Protein AF-A0A367M6I9-F1 (afdb_monomer)

Nearest PDB structures (foldseek):
  6cyf-assembly2_B  TM=9.965E-01  e=4.537E-17  Pseudomonas aeruginosa
  9jbq-assembly1_C  TM=9.984E-01  e=5.595E-17  Pseudomonas aeruginosa
  8cr9-assembly1_C  TM=9.777E-01  e=3.717E-14  Pseudomonas aeruginosa
  8crb-assembly1_C  TM=9.445E-01  e=1.785E-14  Pseudomonas aeruginosa
  5xnb-assembly3_H  TM=5.867E-01  e=1.109E+00  Legionella pneumophila

pLDDT: mean 78.94, std 16.2, range [28.33, 97.81]

Structure (mmCIF, N/CA/C/O backbone):
data_AF-A0A367M6I9-F1
#
_entry.id   AF-A0A367M6I9-F1
#
loop_
_atom_site.group_PDB
_atom_site.id
_atom_site.type_symbol
_atom_site.label_atom_id
_atom_site.label_alt_id
_atom_site.label_comp_id
_atom_site.label_asym_id
_atom_site.label_entity_id
_atom_site.label_seq_id
_atom_site.pdbx_PDB_ins_code
_atom_site.Cartn_x
_atom_site.Cartn_y
_atom_site.Cartn_z
_atom_site.occupancy
_atom_site.B_iso_or_equiv
_atom_site.auth_seq_id
_atom_site.auth_comp_id
_atom_site.auth_asym_id
_atom_site.auth_atom_id
_atom_site.pdbx_PDB_model_num
ATOM 1 N N . MET A 1 1 ? 13.595 19.953 19.102 1.00 30.88 1 MET A N 1
ATOM 2 C CA . MET A 1 1 ? 12.294 20.020 19.795 1.00 30.88 1 MET A CA 1
ATOM 3 C C . MET A 1 1 ? 11.527 18.783 19.364 1.00 30.88 1 MET A C 1
ATOM 5 O O . MET A 1 1 ? 11.006 18.755 18.259 1.00 30.88 1 MET A O 1
ATOM 9 N N . GLU A 1 2 ? 11.624 17.701 20.139 1.00 28.33 2 GLU A N 1
ATOM 10 C CA . GLU A 1 2 ? 10.973 16.432 19.801 1.00 28.33 2 GLU A CA 1
ATOM 11 C C . GLU A 1 2 ? 9.460 16.609 19.895 1.00 28.33 2 GLU A C 1
ATOM 13 O O . GLU A 1 2 ? 8.904 16.767 20.983 1.00 28.33 2 GLU A O 1
ATOM 18 N N . VAL A 1 3 ? 8.785 16.572 18.749 1.00 30.67 3 VAL A N 1
ATOM 19 C CA . VAL A 1 3 ? 7.347 16.323 18.709 1.00 30.67 3 VAL A CA 1
ATOM 20 C C . VAL A 1 3 ? 7.177 14.860 19.101 1.00 30.67 3 VAL A C 1
ATOM 22 O O . VAL A 1 3 ? 7.178 13.972 18.252 1.00 30.67 3 VAL A O 1
ATOM 25 N N . ARG A 1 4 ? 7.118 14.585 20.411 1.00 32.00 4 ARG A N 1
ATOM 26 C CA . ARG A 1 4 ? 6.723 13.268 20.917 1.00 32.00 4 ARG A CA 1
ATOM 27 C C . ARG A 1 4 ? 5.387 12.940 20.271 1.00 32.00 4 ARG A C 1
ATOM 29 O O . ARG A 1 4 ? 4.403 13.645 20.486 1.00 32.00 4 ARG A O 1
ATOM 36 N N . ASN A 1 5 ? 5.384 11.914 19.428 1.00 41.00 5 ASN A N 1
ATOM 37 C CA . ASN A 1 5 ? 4.188 11.446 18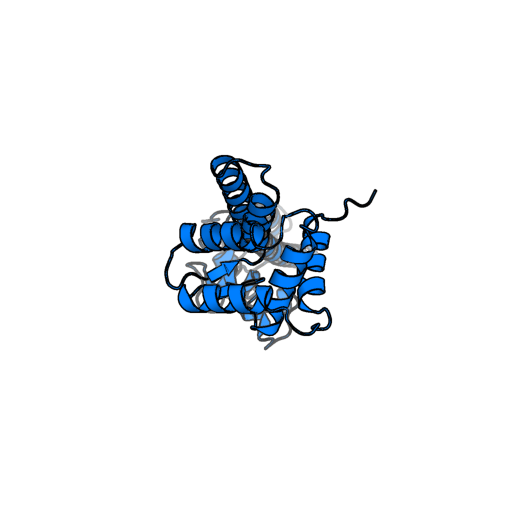.755 1.00 41.00 5 ASN A CA 1
ATOM 38 C C . ASN A 1 5 ? 3.178 11.054 19.840 1.00 41.00 5 ASN A C 1
ATOM 40 O O . ASN A 1 5 ? 3.334 10.030 20.503 1.00 41.00 5 ASN A O 1
ATOM 44 N N . LEU A 1 6 ? 2.173 11.907 20.050 1.00 38.44 6 LEU A N 1
ATOM 45 C CA . LEU A 1 6 ? 1.133 11.714 21.058 1.00 38.44 6 LEU A CA 1
ATOM 46 C C . LEU A 1 6 ? 0.446 10.354 20.886 1.00 38.44 6 LEU A C 1
ATOM 48 O O . LEU A 1 6 ? 0.024 9.781 21.879 1.00 38.44 6 LEU A O 1
ATOM 52 N N . ASN A 1 7 ? 0.400 9.798 19.668 1.00 44.25 7 ASN A N 1
ATOM 53 C CA . ASN A 1 7 ? -0.131 8.456 19.431 1.00 44.25 7 ASN A CA 1
ATOM 54 C C . ASN A 1 7 ? 0.843 7.356 19.849 1.00 44.25 7 ASN A C 1
ATOM 56 O O . ASN A 1 7 ? 0.396 6.395 20.451 1.00 44.25 7 ASN A O 1
ATOM 60 N N . ALA A 1 8 ? 2.152 7.506 19.625 1.00 46.62 8 ALA A N 1
ATOM 61 C CA . ALA A 1 8 ? 3.123 6.530 20.125 1.00 46.62 8 ALA A CA 1
ATOM 62 C C . ALA A 1 8 ? 3.062 6.445 21.656 1.00 46.62 8 ALA A C 1
ATOM 64 O O . ALA A 1 8 ? 2.985 5.356 22.204 1.00 46.62 8 ALA A O 1
ATOM 65 N N . ALA A 1 9 ? 2.983 7.594 22.335 1.00 44.09 9 ALA A N 1
ATOM 66 C CA . ALA A 1 9 ? 2.806 7.648 23.785 1.00 44.09 9 ALA A CA 1
ATOM 67 C C . ALA A 1 9 ? 1.459 7.059 24.262 1.00 44.09 9 ALA A C 1
ATOM 69 O O . ALA A 1 9 ? 1.379 6.543 25.372 1.00 44.09 9 ALA A O 1
ATOM 70 N N . ARG A 1 10 ? 0.401 7.124 23.440 1.00 53.75 10 ARG A N 1
ATOM 71 C CA . ARG A 1 10 ? -0.933 6.577 23.754 1.00 53.75 10 ARG A CA 1
ATOM 72 C C . ARG A 1 10 ? -1.055 5.076 23.488 1.00 53.75 10 ARG A C 1
ATOM 74 O O . ARG A 1 10 ? -1.704 4.398 24.274 1.00 53.75 10 ARG A O 1
ATOM 81 N N . GLU A 1 11 ? -0.452 4.565 22.415 1.00 59.22 11 GLU A N 1
ATOM 82 C CA . GLU A 1 11 ? -0.344 3.117 22.180 1.00 59.22 11 GLU A CA 1
ATOM 83 C C . GLU A 1 11 ? 0.517 2.473 23.265 1.00 59.22 11 GLU A C 1
ATOM 85 O O . GLU A 1 11 ? 0.089 1.501 23.875 1.00 59.22 11 GLU A O 1
ATOM 90 N N . LEU A 1 12 ? 1.651 3.104 23.605 1.00 61.84 12 LEU A N 1
ATOM 91 C CA . LEU A 1 12 ? 2.491 2.701 24.736 1.00 61.84 12 LEU A CA 1
ATOM 92 C C . LEU A 1 12 ? 1.685 2.618 26.036 1.00 61.84 12 LEU A C 1
ATOM 94 O O . LEU A 1 12 ? 1.819 1.645 26.764 1.00 61.84 12 LEU A O 1
ATOM 98 N N . PHE A 1 13 ? 0.800 3.583 26.305 1.00 70.12 13 PHE A N 1
ATOM 99 C CA . PHE A 1 13 ? -0.061 3.541 27.488 1.00 70.12 13 PHE A CA 1
ATOM 100 C C . PHE A 1 13 ? -1.019 2.337 27.497 1.00 70.12 13 PHE A C 1
ATOM 102 O O . PHE A 1 13 ? -1.163 1.688 28.532 1.00 70.12 13 PHE A O 1
ATOM 109 N N . LEU A 1 14 ? -1.686 2.030 26.377 1.00 73.62 14 LEU A N 1
ATOM 110 C CA . LEU A 1 14 ? -2.591 0.875 26.308 1.00 73.62 14 LEU A CA 1
ATOM 111 C C . LEU A 1 14 ? -1.813 -0.439 26.426 1.00 73.62 14 LEU A C 1
ATOM 113 O O . LEU A 1 14 ? -2.230 -1.328 27.165 1.00 73.62 14 LEU A O 1
ATOM 117 N N . ASP A 1 15 ? -0.656 -0.540 25.777 1.00 76.69 15 ASP A N 1
ATOM 118 C CA . ASP A 1 15 ? 0.215 -1.710 25.871 1.00 76.69 15 ASP A CA 1
ATOM 119 C C . ASP A 1 15 ? 0.735 -1.909 27.308 1.00 76.69 15 ASP A C 1
ATOM 121 O O . ASP A 1 15 ? 0.679 -3.019 27.842 1.00 76.69 15 ASP A O 1
ATOM 125 N N . GLU A 1 16 ? 1.155 -0.833 27.983 1.00 74.75 16 GLU A N 1
ATOM 126 C CA . GLU A 1 16 ? 1.570 -0.839 29.392 1.00 74.75 16 GLU A CA 1
ATOM 127 C C . GLU A 1 16 ? 0.419 -1.226 30.331 1.00 74.75 16 GLU A C 1
ATOM 129 O O . GLU A 1 16 ? 0.599 -2.060 31.224 1.00 74.75 16 GLU A O 1
ATOM 134 N N . LEU A 1 17 ? -0.782 -0.681 30.109 1.00 76.31 17 LEU A N 1
ATOM 135 C CA . LEU A 1 17 ? -1.984 -1.007 30.879 1.00 76.31 17 LEU A CA 1
ATOM 136 C C . LEU A 1 17 ? -2.321 -2.501 30.782 1.00 76.31 17 LEU A C 1
ATOM 138 O O . LEU A 1 17 ? -2.636 -3.147 31.785 1.00 76.31 17 LEU A O 1
ATOM 142 N N . LEU A 1 18 ? -2.237 -3.068 29.578 1.00 80.69 18 LEU A N 1
ATOM 143 C CA . LEU A 1 18 ? -2.520 -4.480 29.337 1.00 80.69 18 LEU A CA 1
ATOM 144 C C . LEU A 1 18 ? -1.405 -5.399 29.868 1.00 80.69 18 LEU A C 1
ATOM 146 O O . LEU A 1 18 ? -1.701 -6.528 30.284 1.00 80.69 18 LEU A O 1
ATOM 150 N N . ALA A 1 19 ? -0.156 -4.926 29.906 1.00 79.50 19 ALA A N 1
ATOM 151 C CA . ALA A 1 19 ? 1.010 -5.654 30.411 1.00 79.50 19 ALA A CA 1
ATOM 152 C C . ALA A 1 19 ? 1.171 -5.612 31.944 1.00 79.50 19 ALA A C 1
ATOM 154 O O . ALA A 1 19 ? 1.831 -6.489 32.504 1.00 79.50 19 ALA A O 1
ATOM 155 N N . ALA A 1 20 ? 0.549 -4.651 32.637 1.00 74.50 20 ALA A N 1
ATOM 156 C CA . ALA A 1 20 ? 0.643 -4.490 34.092 1.00 74.50 20 ALA A CA 1
ATOM 157 C C . ALA A 1 20 ? 0.243 -5.759 34.872 1.00 74.50 20 ALA A C 1
ATOM 159 O O . ALA A 1 20 ? -0.580 -6.552 34.412 1.00 74.50 20 ALA A O 1
ATOM 160 N N . SER A 1 21 ? 0.797 -5.979 36.068 1.00 69.88 21 SER A N 1
ATOM 161 C CA . SER A 1 21 ? 0.418 -7.131 36.897 1.00 69.88 21 SER A CA 1
ATOM 162 C C . SER A 1 21 ? -1.063 -7.066 37.292 1.00 69.88 21 SER A C 1
ATOM 164 O O . SER A 1 21 ? -1.592 -6.009 37.630 1.00 69.88 21 SER A O 1
ATOM 166 N N . ALA A 1 22 ? -1.757 -8.205 37.221 1.00 62.38 22 ALA A N 1
ATOM 167 C CA . ALA A 1 22 ? -3.168 -8.269 37.582 1.00 62.38 22 ALA A CA 1
ATOM 168 C C . ALA A 1 22 ? -3.321 -8.228 39.110 1.00 62.38 22 ALA A C 1
ATOM 170 O O . ALA A 1 22 ? -2.869 -9.136 39.808 1.00 62.38 22 ALA A O 1
ATOM 171 N N . ALA A 1 23 ? -3.964 -7.180 39.622 1.00 72.00 23 ALA A N 1
ATOM 172 C CA . ALA A 1 23 ? -4.521 -7.184 40.970 1.00 72.00 23 ALA A CA 1
ATOM 173 C C . ALA A 1 23 ? -5.746 -8.123 41.025 1.00 72.00 23 ALA A C 1
ATOM 175 O O . ALA A 1 23 ? -6.363 -8.367 39.981 1.00 72.00 23 ALA A O 1
ATOM 176 N N . PRO A 1 24 ? -6.117 -8.659 42.204 1.00 77.38 24 PRO A N 1
ATOM 177 C CA . PRO A 1 24 ? -7.387 -9.365 42.354 1.00 77.38 24 PRO A CA 1
ATOM 178 C C . PRO A 1 24 ? -8.545 -8.457 41.923 1.00 77.38 24 PRO A C 1
ATOM 180 O O . PRO A 1 24 ? -8.576 -7.280 42.284 1.00 77.38 24 PRO A O 1
ATOM 183 N N . ALA A 1 25 ? -9.465 -9.005 41.127 1.00 78.12 25 ALA A N 1
ATOM 184 C CA . ALA A 1 25 ? -10.602 -8.257 40.611 1.00 78.12 25 ALA A CA 1
ATOM 185 C C . ALA A 1 25 ? -11.543 -7.843 41.751 1.00 78.12 25 ALA A C 1
ATOM 187 O O . ALA A 1 25 ? -11.833 -8.627 42.656 1.00 78.12 25 ALA A O 1
ATOM 188 N N . SER A 1 26 ? -12.018 -6.602 41.709 1.00 81.25 26 SER A N 1
ATOM 189 C CA . SER A 1 26 ? -13.106 -6.131 42.555 1.00 81.25 26 SER A CA 1
ATOM 190 C C . SER A 1 26 ? -14.441 -6.699 42.068 1.00 81.25 26 SER A C 1
ATOM 192 O O . SER A 1 26 ? -14.603 -7.034 40.892 1.00 81.25 26 SER A O 1
ATOM 194 N N . ALA A 1 27 ? -15.430 -6.751 42.964 1.00 81.69 27 ALA A N 1
ATOM 195 C CA . ALA A 1 27 ? -16.786 -7.181 42.618 1.00 81.69 27 ALA A CA 1
ATOM 196 C C . ALA A 1 27 ? -17.391 -6.346 41.470 1.00 81.69 27 ALA A C 1
ATOM 198 O O . ALA A 1 27 ? -18.088 -6.881 40.613 1.00 81.69 27 ALA A O 1
ATOM 199 N N . GLU A 1 28 ? -17.065 -5.052 41.408 1.00 76.88 28 GLU A N 1
ATOM 200 C CA . GLU A 1 28 ? -17.522 -4.145 40.348 1.00 76.88 28 GLU A CA 1
ATOM 201 C C . GLU A 1 28 ? -16.920 -4.504 38.980 1.00 76.88 28 GLU A C 1
ATOM 203 O O . GLU A 1 28 ? -17.610 -4.468 37.960 1.00 76.88 28 GLU A O 1
ATOM 208 N N . GLN A 1 29 ? -15.641 -4.899 38.941 1.00 82.06 29 GLN A N 1
ATOM 209 C CA . GLN A 1 29 ? -14.996 -5.356 37.706 1.00 82.06 29 GLN A CA 1
ATOM 210 C C . GLN A 1 29 ? -15.605 -6.671 37.212 1.00 82.06 29 GLN A C 1
ATOM 212 O O . GLN A 1 29 ? -15.797 -6.843 36.007 1.00 82.06 29 GLN A O 1
ATOM 217 N N . GLU A 1 30 ? -15.919 -7.592 38.125 1.00 85.88 30 GLU A N 1
ATOM 218 C CA . GLU A 1 30 ? -16.565 -8.861 37.782 1.00 85.88 30 GLU A CA 1
ATOM 219 C C . GLU A 1 30 ? -17.995 -8.659 37.265 1.00 85.88 30 GLU A C 1
ATOM 221 O O . GLU A 1 30 ? -18.392 -9.313 36.298 1.00 85.88 30 GLU A O 1
ATOM 226 N N . GLU A 1 31 ? -18.748 -7.719 37.842 1.00 84.00 31 GLU A N 1
ATOM 227 C CA . GLU A 1 31 ? -20.093 -7.368 37.377 1.00 84.00 31 GLU A CA 1
ATOM 228 C C . GLU A 1 31 ? -20.070 -6.784 35.955 1.00 84.00 31 GLU A C 1
ATOM 230 O O . GLU A 1 31 ? -20.828 -7.221 35.085 1.00 84.00 31 GLU A O 1
ATOM 235 N N . LEU A 1 32 ? -19.156 -5.849 35.680 1.00 82.38 32 LEU A N 1
ATOM 236 C CA . LEU A 1 32 ? -18.989 -5.263 34.347 1.00 82.38 32 LEU A CA 1
ATOM 237 C C . LEU A 1 32 ? -18.499 -6.295 33.321 1.00 82.38 32 LEU A C 1
ATOM 239 O O . LEU A 1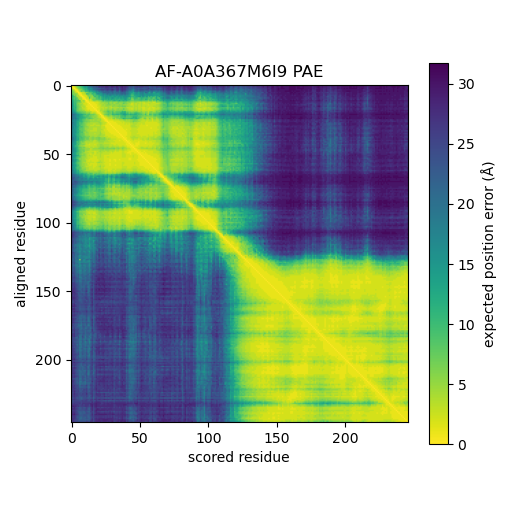 32 ? -18.970 -6.308 32.182 1.00 82.38 32 LEU A O 1
ATOM 243 N N . LEU A 1 33 ? -17.606 -7.207 33.718 1.00 87.38 33 LEU A N 1
ATOM 244 C CA . LEU A 1 33 ? -17.183 -8.320 32.868 1.00 87.38 33 LEU A CA 1
ATOM 245 C C . LEU A 1 33 ? -18.358 -9.259 32.546 1.00 87.38 33 LEU A C 1
ATOM 247 O O . LEU A 1 33 ? -18.512 -9.685 31.401 1.00 87.38 33 LEU A O 1
ATOM 251 N N . ALA A 1 34 ? -19.209 -9.571 33.526 1.00 87.00 34 ALA A N 1
ATOM 252 C CA . ALA A 1 34 ? -20.404 -10.382 33.308 1.00 87.00 34 ALA A CA 1
ATOM 253 C C . ALA A 1 34 ? -21.393 -9.705 32.344 1.00 87.00 34 ALA A C 1
ATOM 255 O O . ALA A 1 34 ? -21.991 -10.386 31.507 1.00 87.00 34 ALA A O 1
ATOM 256 N N . LEU A 1 35 ? -21.518 -8.378 32.408 1.00 82.62 35 LEU A N 1
ATOM 257 C CA . LEU A 1 35 ? -22.349 -7.597 31.493 1.00 82.62 35 LEU A CA 1
ATOM 258 C C . LEU A 1 35 ? -21.796 -7.586 30.057 1.00 82.62 35 LEU A C 1
ATOM 260 O O . LEU A 1 35 ? -22.548 -7.784 29.105 1.00 82.62 35 LEU A O 1
ATOM 264 N N . LEU A 1 36 ? -20.479 -7.437 29.884 1.00 84.50 36 LEU A N 1
ATOM 265 C CA . LEU A 1 36 ? -19.833 -7.578 28.572 1.00 84.50 36 LEU A CA 1
ATOM 266 C C . LEU A 1 36 ? -20.105 -8.961 27.958 1.00 84.50 36 LEU A C 1
ATOM 268 O O . LEU A 1 36 ? -20.407 -9.067 26.767 1.00 84.50 36 LEU A O 1
ATOM 272 N N . ARG A 1 37 ? -20.054 -10.020 28.779 1.00 84.75 37 ARG A N 1
ATOM 273 C CA . ARG A 1 37 ? -20.366 -11.392 28.351 1.00 84.75 37 ARG A CA 1
ATOM 274 C C . ARG A 1 37 ? -21.835 -11.553 27.953 1.00 84.75 37 ARG A C 1
ATOM 276 O O . ARG A 1 37 ? -22.107 -12.163 26.919 1.00 84.75 37 ARG A O 1
ATOM 283 N N . SER A 1 38 ? -22.776 -11.035 28.746 1.00 83.06 38 SER A N 1
ATOM 284 C CA . SER A 1 38 ? -24.212 -11.1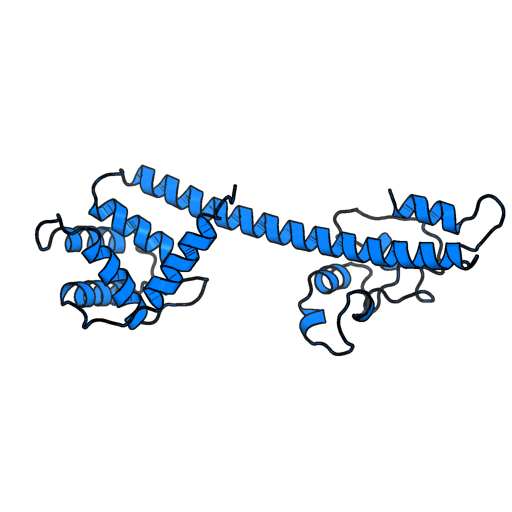86 28.466 1.00 83.06 38 SER A CA 1
ATOM 285 C C . SER A 1 38 ? -24.630 -10.466 27.182 1.00 83.06 38 SER A C 1
ATOM 287 O O . SER A 1 38 ? -25.418 -11.009 26.408 1.00 83.06 38 SER A O 1
ATOM 289 N N . GLU A 1 39 ? -24.034 -9.306 26.904 1.00 77.56 39 GLU A N 1
ATOM 290 C CA . GLU A 1 39 ? -24.272 -8.516 25.689 1.00 77.56 39 GLU A CA 1
ATOM 291 C C . GLU A 1 39 ? -23.384 -8.960 24.500 1.00 77.56 39 GLU A C 1
ATOM 293 O O . GLU A 1 39 ? -23.465 -8.392 23.411 1.00 77.56 39 GLU A O 1
ATOM 298 N N . ARG A 1 40 ? -22.563 -10.014 24.664 1.00 81.50 40 ARG A N 1
ATOM 299 C CA . ARG A 1 40 ? -21.650 -10.569 23.638 1.00 81.50 40 ARG A CA 1
ATOM 300 C C . ARG A 1 40 ? -20.685 -9.532 23.044 1.00 81.50 40 ARG A C 1
ATOM 302 O O . ARG A 1 40 ? -20.393 -9.566 21.846 1.00 81.50 40 ARG A O 1
ATOM 309 N N . ILE A 1 41 ? -20.192 -8.620 23.876 1.00 82.19 41 ILE A N 1
ATOM 310 C CA . ILE A 1 41 ? -19.229 -7.587 23.488 1.00 82.19 41 ILE A CA 1
ATOM 311 C C . ILE A 1 41 ? -17.813 -8.146 23.635 1.00 82.19 41 ILE A C 1
ATOM 313 O O . ILE A 1 41 ? -17.423 -8.604 24.708 1.00 82.19 41 ILE A O 1
ATOM 317 N N . VAL A 1 42 ? -17.024 -8.070 22.561 1.00 86.06 42 VAL A N 1
ATOM 318 C CA . VAL A 1 42 ? -15.609 -8.466 22.565 1.00 86.06 42 VAL A CA 1
ATOM 319 C C . VAL A 1 42 ? -14.749 -7.217 22.452 1.00 86.06 42 VAL A C 1
ATOM 321 O O . VAL A 1 42 ? -14.743 -6.568 21.407 1.00 86.06 42 VAL A O 1
ATOM 324 N N . LEU A 1 43 ? -14.016 -6.884 23.514 1.00 86.56 43 LEU A N 1
ATOM 325 C CA . LEU A 1 43 ? -13.030 -5.807 23.467 1.00 86.56 43 LEU A CA 1
ATOM 326 C C . LEU A 1 43 ? -11.784 -6.277 22.711 1.00 86.56 43 LEU A C 1
ATOM 328 O O . LEU A 1 43 ? -11.309 -7.393 22.926 1.00 86.56 43 LEU A O 1
ATOM 332 N N . ALA A 1 44 ? -11.255 -5.429 21.836 1.00 87.31 44 ALA A N 1
ATOM 333 C CA . ALA A 1 44 ? -10.071 -5.707 21.037 1.00 87.31 44 ALA A CA 1
ATOM 334 C C . ALA A 1 44 ? -9.080 -4.544 21.105 1.00 87.31 44 ALA A C 1
ATOM 336 O O . ALA A 1 44 ? -9.477 -3.392 21.221 1.00 87.31 44 ALA A O 1
ATOM 337 N N . HIS A 1 45 ? -7.790 -4.836 21.005 1.00 82.19 45 HIS A N 1
ATOM 338 C CA . HIS A 1 45 ? -6.729 -3.836 20.869 1.00 82.19 45 HIS A CA 1
ATOM 339 C C . HIS A 1 45 ? -5.821 -4.255 19.717 1.00 82.19 45 HIS A C 1
ATOM 341 O O . HIS A 1 45 ? -5.499 -5.437 19.590 1.00 82.19 45 HIS A O 1
ATOM 347 N N . ALA A 1 46 ? -5.471 -3.318 18.833 1.00 77.31 46 ALA A N 1
ATOM 348 C CA . ALA A 1 46 ? -4.704 -3.597 17.612 1.00 77.31 46 ALA A CA 1
ATOM 349 C C . ALA A 1 46 ? -5.281 -4.753 16.752 1.00 77.31 46 ALA A C 1
ATOM 351 O O . ALA A 1 46 ? -4.548 -5.530 16.140 1.00 77.31 46 ALA A O 1
ATOM 352 N N . GLY A 1 47 ? -6.614 -4.890 16.719 1.00 76.12 47 GLY A N 1
ATOM 353 C CA . GLY A 1 47 ? -7.316 -5.941 15.971 1.00 76.12 47 GLY A CA 1
ATOM 354 C C . GLY A 1 47 ? -7.289 -7.335 16.611 1.00 76.12 47 GLY A C 1
ATOM 355 O O . GLY A 1 47 ? -7.808 -8.278 16.018 1.00 76.12 47 GLY A O 1
ATOM 356 N N . GLN A 1 48 ? -6.717 -7.484 17.809 1.00 82.56 48 GLN A N 1
ATOM 357 C CA . GLN A 1 48 ? -6.694 -8.742 18.557 1.00 82.56 48 GLN A CA 1
ATOM 358 C C . GLN A 1 48 ? -7.688 -8.699 19.727 1.00 82.56 48 GLN A C 1
ATOM 360 O O . GLN A 1 48 ? -7.716 -7.704 20.455 1.00 82.56 48 GLN A O 1
ATOM 365 N N . PRO A 1 49 ? -8.501 -9.751 19.941 1.00 86.88 49 PRO A N 1
ATOM 366 C CA . PRO A 1 49 ? -9.409 -9.814 21.080 1.00 86.88 49 PRO A CA 1
ATOM 367 C C . PRO A 1 49 ? -8.624 -9.877 22.394 1.00 86.88 49 PRO A C 1
ATOM 369 O O . PRO A 1 49 ? -7.638 -10.605 22.516 1.00 86.88 49 PRO A O 1
ATOM 372 N N . LEU A 1 50 ? -9.078 -9.122 23.389 1.00 88.31 50 LEU A N 1
ATOM 373 C CA . LEU A 1 50 ? -8.473 -9.109 24.714 1.00 88.31 50 LEU A CA 1
ATOM 374 C C . LEU A 1 50 ? -8.848 -10.368 25.501 1.00 88.31 50 LEU A C 1
ATOM 376 O O . LEU A 1 50 ? -9.985 -10.838 25.463 1.00 88.31 50 LEU A O 1
ATOM 380 N N . SER A 1 51 ? -7.896 -10.877 26.279 1.00 90.00 51 SER A N 1
ATOM 381 C CA . SER A 1 51 ? -8.169 -11.881 27.311 1.00 90.00 51 SER A CA 1
ATOM 382 C C . SER A 1 51 ? -8.991 -11.290 28.461 1.00 90.00 51 SER A C 1
ATOM 384 O O . SER A 1 51 ? -8.965 -10.085 28.711 1.00 90.00 51 SER A O 1
ATOM 386 N N . GLU A 1 52 ? -9.674 -12.131 29.237 1.00 87.94 52 GLU A N 1
ATOM 387 C CA . GLU A 1 52 ? -10.467 -11.658 30.382 1.00 87.94 52 GLU A CA 1
ATOM 388 C C . GLU A 1 52 ? -9.621 -10.901 31.413 1.00 87.94 52 GLU A C 1
ATOM 390 O O . GLU A 1 52 ? -10.040 -9.867 31.927 1.00 87.94 52 GLU A O 1
ATOM 395 N N . ALA A 1 53 ? -8.389 -11.356 31.656 1.00 86.94 53 ALA A N 1
ATOM 396 C CA . ALA A 1 53 ? -7.452 -10.669 32.539 1.00 86.94 53 ALA A CA 1
ATOM 397 C C . ALA A 1 53 ? -7.101 -9.260 32.030 1.00 86.94 53 ALA A C 1
ATOM 399 O O . ALA A 1 53 ? -6.948 -8.333 32.821 1.00 86.94 53 ALA A O 1
ATOM 400 N N . GLN A 1 54 ? -6.985 -9.084 30.714 1.00 89.25 54 GLN A N 1
ATOM 401 C CA . GLN A 1 54 ? -6.747 -7.787 30.080 1.00 89.25 54 GLN A CA 1
ATOM 402 C C . GLN A 1 54 ? -7.972 -6.872 30.168 1.00 89.25 54 GLN A C 1
ATOM 404 O O . GLN A 1 54 ? -7.830 -5.692 30.487 1.00 89.25 54 GLN A O 1
ATOM 409 N N . VAL A 1 55 ? -9.173 -7.418 29.960 1.00 88.31 55 VAL A N 1
ATOM 410 C CA . VAL A 1 55 ? -10.432 -6.678 30.136 1.00 88.31 55 VAL A CA 1
ATOM 411 C C . VAL A 1 55 ? -10.571 -6.187 31.576 1.00 88.31 55 VAL A C 1
ATOM 413 O O . VAL A 1 55 ? -10.843 -5.009 31.797 1.00 88.31 55 VAL A O 1
ATOM 416 N N . LEU A 1 56 ? -10.308 -7.048 32.562 1.00 87.31 56 LEU A N 1
ATOM 417 C CA . LEU A 1 56 ? -10.362 -6.673 33.975 1.00 87.31 56 LEU A CA 1
ATOM 418 C C . LEU A 1 56 ? -9.404 -5.520 34.300 1.00 87.31 56 LEU A C 1
ATOM 420 O O . LEU A 1 56 ? -9.802 -4.606 35.018 1.00 87.31 56 LEU A O 1
ATOM 424 N N . LYS A 1 57 ? -8.188 -5.494 33.737 1.00 84.38 57 LYS A N 1
ATOM 425 C CA . LYS A 1 57 ? -7.245 -4.367 33.910 1.00 84.38 57 LYS A CA 1
ATOM 426 C C . LYS A 1 57 ? -7.7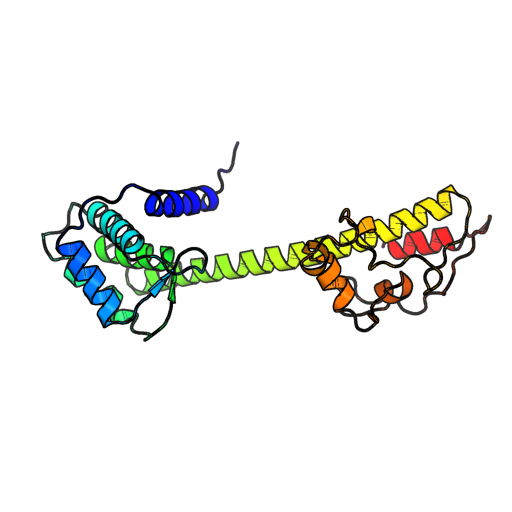81 -3.062 33.326 1.00 84.38 57 LYS A C 1
ATOM 428 O O . LYS A 1 57 ? -7.692 -2.026 33.982 1.00 84.38 57 LYS A O 1
ATOM 433 N N . ALA A 1 58 ? -8.362 -3.112 32.129 1.00 83.62 58 ALA A N 1
ATOM 434 C CA . ALA A 1 58 ? -8.965 -1.940 31.502 1.00 83.62 58 ALA A CA 1
ATOM 435 C C . ALA A 1 58 ? -10.117 -1.371 32.349 1.00 83.62 58 ALA A C 1
ATOM 437 O O . ALA A 1 58 ? -10.181 -0.164 32.575 1.00 83.62 58 ALA A O 1
ATOM 438 N N . LEU A 1 59 ? -10.973 -2.247 32.886 1.00 83.88 59 LEU A N 1
ATOM 439 C CA . LEU A 1 59 ? -12.039 -1.866 33.816 1.00 83.88 59 LEU A CA 1
ATOM 440 C C . LEU A 1 59 ? -11.479 -1.317 35.138 1.00 83.88 59 LEU A C 1
ATOM 442 O O . LEU A 1 59 ? -12.008 -0.340 35.658 1.00 83.88 59 LEU A O 1
ATOM 446 N N . ALA A 1 60 ? -10.384 -1.890 35.654 1.00 80.62 60 ALA A N 1
ATOM 447 C CA . ALA A 1 60 ? -9.711 -1.411 36.867 1.00 80.62 60 ALA A CA 1
ATOM 448 C C . ALA A 1 60 ? -9.277 0.045 36.718 1.00 80.62 60 ALA A C 1
ATOM 450 O O . ALA A 1 60 ? -9.547 0.878 37.579 1.00 80.62 60 ALA A O 1
ATOM 451 N N . TRP A 1 61 ? -8.601 0.341 35.605 1.00 82.25 61 TRP A N 1
ATOM 452 C CA . TRP A 1 61 ? -8.122 1.681 35.304 1.00 82.25 61 TRP A CA 1
ATOM 453 C C . TRP A 1 61 ? -9.280 2.663 35.180 1.00 82.25 61 TRP A C 1
ATOM 455 O O . TRP A 1 61 ? -9.224 3.752 35.741 1.00 82.25 61 TRP A O 1
ATOM 465 N N . LEU A 1 62 ? -10.349 2.253 34.500 1.00 76.62 62 LEU A N 1
ATOM 466 C CA . LEU A 1 62 ? -11.523 3.082 34.287 1.00 76.62 62 LEU A CA 1
ATOM 467 C C . LEU A 1 62 ? -12.224 3.457 35.604 1.00 76.62 62 LEU A C 1
ATOM 469 O O . LEU A 1 62 ? -12.551 4.623 35.817 1.00 76.62 62 LEU A O 1
ATOM 473 N N . LEU A 1 63 ? -12.401 2.486 36.503 1.00 7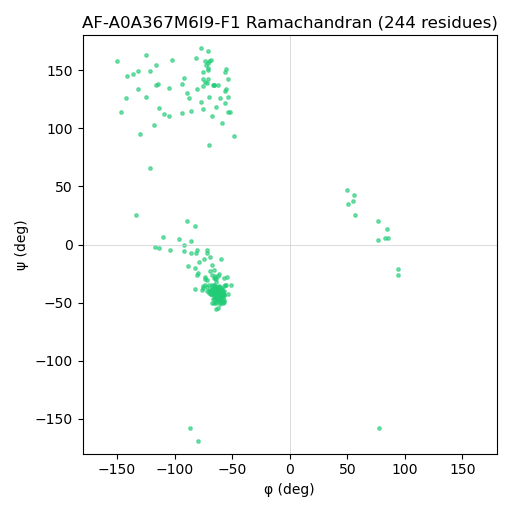3.94 63 LEU A N 1
ATOM 474 C CA . LEU A 1 63 ? -12.972 2.712 37.833 1.00 73.94 63 LEU A CA 1
ATOM 475 C C . LEU A 1 63 ? -12.044 3.575 38.701 1.00 73.94 63 LEU A C 1
ATOM 477 O O . LEU A 1 63 ? -12.497 4.512 39.355 1.00 73.94 63 LEU A O 1
ATOM 481 N N . ALA A 1 64 ? -10.733 3.319 38.659 1.00 71.50 64 ALA A N 1
ATOM 482 C CA . ALA A 1 64 ? -9.742 4.104 39.394 1.00 71.50 64 ALA A CA 1
ATOM 483 C C . ALA A 1 64 ? -9.641 5.558 38.904 1.00 71.50 64 ALA A C 1
ATOM 485 O O . ALA A 1 64 ? -9.304 6.450 3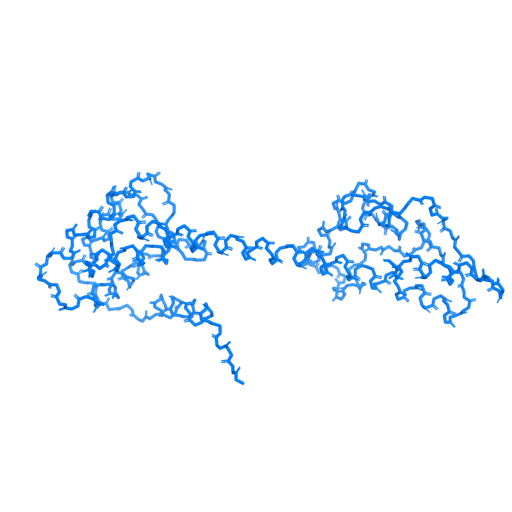9.682 1.00 71.50 64 ALA A O 1
ATOM 486 N N . ALA A 1 65 ? -9.932 5.808 37.626 1.00 64.56 65 ALA A N 1
ATOM 487 C CA . ALA A 1 65 ? -9.875 7.136 37.034 1.00 64.56 65 ALA A CA 1
ATOM 488 C C . ALA A 1 65 ? -11.046 8.043 37.463 1.00 64.56 65 ALA A C 1
ATOM 490 O O . ALA A 1 65 ? -10.955 9.259 37.287 1.00 64.56 65 ALA A O 1
ATOM 491 N N . ASN A 1 66 ? -12.090 7.488 38.097 1.00 57.75 66 ASN A N 1
ATOM 492 C CA . ASN A 1 66 ? -13.220 8.240 38.642 1.00 57.75 66 ASN A CA 1
ATOM 493 C C . ASN A 1 66 ? -13.419 8.039 40.163 1.00 57.75 66 ASN A C 1
ATOM 495 O O . ASN A 1 66 ? -14.448 7.522 40.598 1.00 57.75 66 ASN A O 1
ATOM 499 N N . PRO A 1 67 ? -12.474 8.495 41.008 1.00 54.69 67 PRO A N 1
ATOM 500 C CA . PRO A 1 67 ? -12.529 8.297 42.460 1.00 54.69 67 PRO A CA 1
ATOM 501 C C . PRO A 1 67 ? -13.607 9.141 43.167 1.00 54.69 67 PRO A C 1
ATOM 503 O O . PRO A 1 67 ? -13.758 9.047 44.382 1.00 54.69 67 PRO A O 1
ATOM 506 N N . SER A 1 68 ? -14.306 10.021 42.441 1.00 51.50 68 SER A N 1
ATOM 507 C CA . SER A 1 68 ? -15.244 11.009 42.996 1.00 51.50 68 SER A CA 1
ATOM 508 C C . SER A 1 68 ? -16.720 10.641 42.814 1.00 51.50 68 SER A C 1
ATOM 510 O O . SER A 1 68 ? -17.579 11.367 43.313 1.00 51.50 68 SER A O 1
ATOM 512 N N . ALA A 1 69 ? -17.030 9.549 42.109 1.00 55.72 69 ALA A N 1
ATOM 513 C CA . ALA A 1 69 ? -18.404 9.087 41.947 1.00 55.72 69 ALA A CA 1
ATOM 514 C C . ALA A 1 69 ? -18.930 8.451 43.250 1.00 55.72 69 ALA A C 1
ATOM 516 O O . ALA A 1 69 ? -18.197 7.705 43.906 1.00 55.72 69 ALA A O 1
ATOM 517 N N . PRO A 1 70 ? -20.196 8.699 43.633 1.00 56.84 70 PRO A N 1
ATOM 518 C CA . PRO A 1 70 ? -20.862 7.922 44.670 1.00 56.84 70 PRO A CA 1
ATOM 519 C C . PRO A 1 70 ? -20.790 6.418 44.350 1.00 56.84 70 PRO A C 1
ATOM 521 O O . PRO A 1 70 ? -20.922 6.047 43.176 1.00 56.84 70 PRO A O 1
ATOM 524 N N . PRO A 1 71 ? -20.614 5.546 45.362 1.00 54.47 71 PRO A N 1
ATOM 525 C CA . PRO A 1 71 ? -20.562 4.105 45.140 1.00 54.47 71 PRO A CA 1
ATOM 526 C C . PRO A 1 71 ? -21.807 3.634 44.373 1.00 54.47 71 PRO A C 1
ATOM 528 O O . PRO A 1 71 ? -22.929 3.938 44.773 1.00 54.47 71 PRO A O 1
ATOM 531 N N . GLY A 1 72 ? -21.606 2.923 43.260 1.00 59.03 72 GLY A N 1
ATOM 532 C CA . GLY A 1 72 ? -22.674 2.375 42.410 1.00 59.03 72 GLY A CA 1
ATOM 533 C C . GLY A 1 72 ? -23.112 3.241 41.219 1.00 59.03 72 GLY A C 1
ATOM 534 O O . GLY A 1 72 ? -23.507 2.686 40.197 1.00 59.03 72 GLY A O 1
ATOM 535 N N . GLN A 1 73 ? -22.961 4.570 41.264 1.00 64.00 73 GLN A N 1
ATOM 536 C CA . GLN A 1 73 ? -23.448 5.447 40.183 1.00 64.00 73 GLN A CA 1
ATOM 537 C C . GLN A 1 73 ? -22.629 5.303 38.890 1.00 64.00 73 GLN A C 1
ATOM 539 O O . GLN A 1 73 ? -23.171 5.337 37.788 1.00 64.00 73 GLN A O 1
ATOM 544 N N . GLY A 1 74 ? -21.318 5.072 39.011 1.00 62.81 74 GLY A N 1
ATOM 545 C CA . GLY A 1 74 ? -20.471 4.791 37.850 1.00 62.81 74 GLY A CA 1
ATOM 546 C C . GLY A 1 74 ? -20.839 3.482 37.143 1.00 62.81 74 GLY A C 1
ATOM 547 O O . GLY A 1 74 ? -20.689 3.368 35.932 1.00 62.81 74 GLY A O 1
ATOM 548 N N . LEU A 1 75 ? -21.373 2.509 37.882 1.00 67.38 75 LEU A N 1
ATOM 549 C CA . LEU A 1 75 ? -21.727 1.189 37.364 1.00 67.38 75 LEU A CA 1
ATOM 550 C C . LEU A 1 75 ? -23.019 1.240 36.534 1.00 67.38 75 LEU A C 1
ATOM 552 O O . LEU A 1 75 ? -23.102 0.602 35.485 1.00 67.38 75 LEU A O 1
ATOM 556 N N . GLU A 1 76 ? -23.991 2.054 36.952 1.00 71.62 76 GLU A N 1
ATOM 557 C CA . GLU A 1 76 ? -25.214 2.327 36.184 1.00 71.62 76 GLU A CA 1
ATOM 558 C C . GLU A 1 76 ? -24.905 3.042 34.864 1.00 71.62 76 GLU A C 1
ATOM 560 O O . GLU A 1 76 ? -25.330 2.588 33.805 1.00 71.62 76 GLU A O 1
ATOM 565 N N . VAL A 1 77 ? -24.069 4.081 34.903 1.00 70.44 77 VAL A N 1
ATOM 566 C CA . VAL A 1 77 ? -23.648 4.821 33.702 1.00 70.44 77 VAL A CA 1
ATOM 567 C C . VAL A 1 77 ? -22.907 3.915 32.715 1.00 70.44 77 VAL A C 1
ATOM 569 O O . VAL A 1 77 ? -23.158 3.944 31.512 1.00 70.44 77 VAL A O 1
ATOM 572 N N . LEU A 1 78 ? -22.009 3.057 33.204 1.00 72.12 78 LEU A N 1
ATOM 573 C CA . LEU A 1 78 ? -21.305 2.106 32.342 1.00 72.12 78 LEU A CA 1
ATOM 574 C C . LEU A 1 78 ? -22.236 1.050 31.762 1.00 72.12 78 LEU A C 1
ATOM 576 O O . LEU A 1 78 ? -22.067 0.646 30.611 1.00 72.12 78 LEU A O 1
ATOM 580 N N . ARG A 1 79 ? -23.240 0.625 32.529 1.00 74.06 79 ARG A N 1
ATOM 581 C CA . ARG A 1 79 ? -24.281 -0.271 32.036 1.00 74.06 79 ARG A CA 1
ATOM 582 C C . ARG A 1 79 ? -25.067 0.373 30.897 1.00 74.06 79 ARG A C 1
ATOM 584 O O . ARG A 1 79 ? -25.286 -0.296 29.890 1.00 74.06 79 ARG A O 1
ATOM 591 N N . GLU A 1 80 ? -25.423 1.648 31.011 1.00 74.25 80 GLU A N 1
ATOM 592 C CA . GLU A 1 80 ? -26.087 2.399 29.939 1.00 74.25 80 GLU A CA 1
ATOM 593 C C . GLU A 1 80 ? -25.210 2.504 28.685 1.00 74.25 80 GLU A C 1
ATOM 595 O O . GLU A 1 80 ? -25.677 2.182 27.595 1.00 74.25 80 GLU A O 1
ATOM 600 N N . VAL A 1 81 ? -23.919 2.834 28.823 1.00 73.75 81 VAL A N 1
ATOM 601 C CA . VAL A 1 81 ? -22.962 2.891 27.696 1.00 73.75 81 VAL A CA 1
ATOM 602 C C . VAL A 1 81 ? -22.864 1.550 26.964 1.00 73.75 81 VAL A C 1
ATOM 604 O O . VAL A 1 81 ? -22.858 1.497 25.730 1.00 73.75 81 VAL A O 1
ATOM 607 N N . LEU A 1 82 ? -22.798 0.451 27.718 1.00 74.50 82 LEU A N 1
ATOM 608 C CA . LEU A 1 82 ? -22.737 -0.898 27.159 1.00 74.50 82 LEU A CA 1
ATOM 609 C C . LEU A 1 82 ? -24.046 -1.282 26.452 1.00 74.50 82 LEU A C 1
ATOM 611 O O . LEU A 1 82 ? -24.006 -1.893 25.384 1.00 74.50 82 LEU A O 1
ATOM 615 N N . GLN A 1 83 ? -25.196 -0.893 27.007 1.00 73.06 83 GLN A N 1
ATOM 616 C CA . GLN A 1 83 ? -26.512 -1.163 26.423 1.00 73.06 83 GLN A CA 1
ATOM 617 C C . GLN A 1 83 ? -26.819 -0.292 25.195 1.00 73.06 83 GLN A C 1
ATOM 619 O O . GLN A 1 83 ? -27.442 -0.780 24.250 1.00 73.06 83 GLN A O 1
ATOM 624 N N . ALA A 1 84 ? -26.368 0.964 25.165 1.00 68.38 84 ALA A N 1
ATOM 625 C CA . ALA A 1 84 ? -26.587 1.891 24.053 1.00 68.38 84 ALA A CA 1
ATOM 626 C C . ALA A 1 84 ? -25.879 1.435 22.767 1.00 68.38 84 ALA A C 1
ATOM 628 O O . ALA A 1 84 ? -26.426 1.548 21.672 1.00 68.38 84 ALA A O 1
ATOM 629 N N . ARG A 1 85 ? -24.689 0.829 22.882 1.00 65.75 85 ARG A N 1
ATOM 630 C CA . ARG A 1 85 ? -23.930 0.307 21.731 1.00 65.75 85 ARG A CA 1
ATOM 631 C C . ARG A 1 85 ? -24.389 -1.082 21.272 1.00 65.75 85 ARG A C 1
ATOM 633 O O . ARG A 1 85 ? -23.633 -1.724 20.547 1.00 65.75 85 ARG A O 1
ATOM 640 N N . ARG A 1 86 ? -25.571 -1.576 21.677 1.00 60.41 86 ARG A N 1
ATOM 641 C CA . ARG A 1 86 ? -26.082 -2.923 21.337 1.00 60.41 86 ARG A CA 1
ATOM 642 C C . ARG A 1 86 ? -25.963 -3.237 19.839 1.00 60.41 86 ARG A C 1
ATOM 644 O O . ARG A 1 86 ? -26.853 -2.968 19.039 1.00 60.41 86 ARG A O 1
ATOM 651 N N . GLN A 1 87 ? -24.857 -3.878 19.481 1.00 59.12 87 GLN A N 1
ATOM 652 C CA . GLN A 1 87 ? -24.603 -4.515 18.199 1.00 59.12 87 GLN A CA 1
ATOM 653 C C . GLN A 1 87 ? -24.090 -5.922 18.512 1.00 59.12 87 GLN A C 1
ATOM 655 O O . GLN A 1 87 ? -22.905 -6.096 18.811 1.00 59.12 87 GLN A O 1
ATOM 660 N N . PRO A 1 88 ? -24.981 -6.928 18.522 1.00 54.59 88 PRO A N 1
ATOM 661 C CA . PRO A 1 88 ? -24.618 -8.290 18.891 1.00 54.59 88 PRO A CA 1
ATOM 662 C C . PRO A 1 88 ? -23.466 -8.814 18.022 1.00 54.59 88 PRO A C 1
ATOM 664 O O . PRO A 1 88 ? -23.596 -8.892 16.803 1.00 54.59 88 PRO A O 1
ATOM 667 N N . GLY A 1 89 ? -22.350 -9.202 18.649 1.00 56.00 89 GLY A N 1
ATOM 668 C CA . GLY A 1 89 ? -21.213 -9.842 17.975 1.00 56.00 89 GLY A CA 1
ATOM 669 C C . GLY A 1 89 ? -20.177 -8.904 17.341 1.00 56.00 89 GLY A C 1
ATOM 670 O O . GLY A 1 89 ? -19.255 -9.398 16.694 1.00 56.00 89 GLY A O 1
ATOM 671 N N . ALA A 1 90 ? -20.285 -7.584 17.520 1.00 66.81 90 ALA A N 1
ATOM 672 C CA . ALA A 1 90 ? -19.279 -6.640 17.031 1.00 66.81 90 ALA A CA 1
ATOM 673 C C . ALA A 1 90 ? -18.061 -6.563 17.973 1.00 66.81 90 ALA A C 1
ATOM 675 O O . ALA A 1 90 ? -18.207 -6.412 19.190 1.00 66.81 90 ALA A O 1
ATOM 676 N N . GLN A 1 91 ? -16.850 -6.611 17.408 1.00 75.88 91 GLN A N 1
ATOM 677 C CA . GLN A 1 91 ? -15.637 -6.248 18.144 1.00 75.88 91 GLN A CA 1
ATOM 678 C C . GLN A 1 91 ? -15.657 -4.746 18.466 1.00 75.88 91 GLN A C 1
ATOM 680 O O . GLN A 1 91 ? -16.023 -3.913 17.634 1.00 75.88 91 GLN A O 1
ATOM 685 N N . TRP A 1 92 ? -15.274 -4.391 19.688 1.00 79.62 92 TRP A N 1
ATOM 686 C CA . TRP A 1 92 ? -15.151 -3.011 20.141 1.00 79.62 92 TRP A CA 1
ATOM 687 C C . TRP A 1 92 ? -13.687 -2.708 20.423 1.00 79.62 92 TRP A C 1
ATOM 689 O O . TRP A 1 92 ? -13.083 -3.321 21.298 1.00 79.62 92 TRP A O 1
ATOM 699 N N . ASP A 1 93 ? -13.119 -1.757 19.686 1.00 83.00 93 ASP A N 1
ATOM 700 C CA . ASP A 1 93 ? -11.789 -1.245 19.986 1.00 83.00 93 ASP A CA 1
ATOM 701 C C . ASP A 1 93 ? -11.701 -0.699 21.428 1.00 83.00 93 ASP A C 1
ATOM 703 O O . ASP A 1 93 ? -12.562 0.058 21.890 1.00 83.00 93 ASP A O 1
ATOM 707 N N . LEU A 1 94 ? -10.654 -1.100 22.151 1.00 81.75 94 LEU A N 1
ATOM 708 C CA . LEU A 1 94 ? -10.449 -0.787 23.561 1.00 81.75 94 LEU A CA 1
ATOM 709 C C . LEU A 1 94 ? -10.356 0.722 23.792 1.00 81.75 94 LEU A C 1
ATOM 711 O O . LEU A 1 94 ? -10.858 1.214 24.802 1.00 81.75 94 LEU A O 1
ATOM 715 N N . ARG A 1 95 ? -9.752 1.475 22.867 1.00 76.12 95 ARG A N 1
ATOM 716 C CA . ARG A 1 95 ? -9.648 2.932 22.985 1.00 76.12 95 ARG A CA 1
ATOM 717 C C . ARG A 1 95 ? -11.020 3.572 22.884 1.00 76.12 95 ARG A C 1
ATOM 719 O O . ARG A 1 95 ? -11.349 4.417 23.712 1.00 76.12 95 ARG A O 1
ATOM 726 N N . GLU A 1 96 ? -11.820 3.171 21.900 1.00 75.50 96 GLU A N 1
ATOM 727 C CA . GLU A 1 96 ? -13.193 3.666 21.769 1.00 75.50 96 GLU A CA 1
ATOM 728 C C . GLU A 1 96 ? -14.013 3.374 23.023 1.00 75.50 96 GLU A C 1
ATOM 730 O O . GLU A 1 96 ? -14.787 4.224 23.467 1.00 75.50 96 GLU A O 1
ATOM 735 N N . PHE A 1 97 ? -13.852 2.174 23.583 1.00 80.50 97 PHE A N 1
ATOM 736 C CA . PHE A 1 97 ? -14.531 1.771 24.806 1.00 80.50 97 PHE A CA 1
ATOM 737 C C . PHE A 1 97 ? -14.116 2.652 25.985 1.00 80.50 97 PHE A C 1
ATOM 739 O O . PHE A 1 97 ? -14.979 3.274 26.600 1.00 80.50 97 PHE A O 1
ATOM 746 N N . LEU A 1 98 ? -12.812 2.765 26.257 1.00 78.31 98 LEU A N 1
ATOM 747 C CA . LEU A 1 98 ? -12.290 3.557 27.372 1.00 78.31 98 LEU A CA 1
ATOM 748 C C . LEU A 1 98 ? -12.683 5.028 27.258 1.00 78.31 98 LEU A C 1
ATOM 750 O O . LEU A 1 98 ? -13.045 5.625 28.260 1.00 78.31 98 LEU A O 1
ATOM 754 N N . VAL A 1 99 ? -12.667 5.603 26.055 1.00 74.50 99 VAL A N 1
ATOM 755 C CA . VAL A 1 99 ? -13.095 6.988 25.815 1.00 74.50 99 VAL A CA 1
ATOM 756 C C . VAL A 1 99 ? -14.584 7.165 26.107 1.00 74.50 99 VAL A C 1
ATOM 758 O O . VAL A 1 99 ? -14.947 8.079 26.845 1.00 74.50 99 VAL A O 1
ATOM 761 N N . SER A 1 100 ? -15.433 6.283 25.570 1.00 72.69 100 SER A N 1
ATOM 762 C CA . SER A 1 100 ? -16.887 6.349 25.781 1.00 72.69 100 SER A CA 1
ATOM 763 C C . SER A 1 100 ? -17.212 6.229 27.270 1.00 72.69 100 SER A C 1
ATOM 765 O O . SER A 1 100 ? -17.862 7.091 27.848 1.00 72.69 100 SER A O 1
ATOM 767 N N . ALA A 1 101 ? -16.664 5.200 27.911 1.00 76.12 101 ALA A N 1
ATOM 768 C CA . ALA A 1 101 ? -16.869 4.913 29.319 1.00 76.12 101 ALA A CA 1
ATOM 769 C C . ALA A 1 101 ? -16.307 6.017 30.238 1.00 76.12 101 ALA A C 1
ATOM 771 O O . ALA A 1 101 ? -16.984 6.438 31.172 1.00 76.12 101 A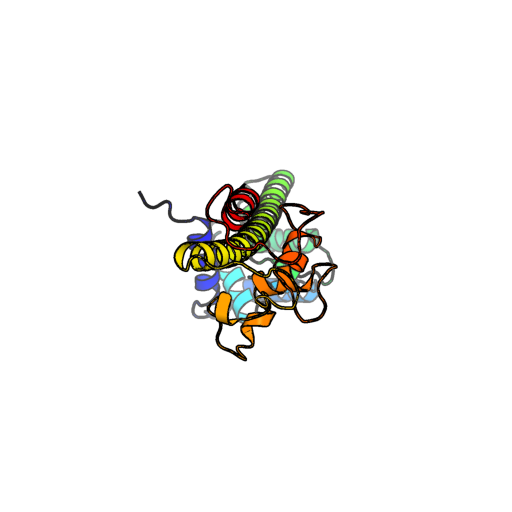LA A O 1
ATOM 772 N N . TYR A 1 102 ? -15.108 6.538 29.959 1.00 71.94 102 TYR A N 1
ATOM 773 C CA . TYR A 1 102 ? -14.479 7.600 30.749 1.00 71.94 102 TYR A CA 1
ATOM 774 C C . TYR A 1 102 ? -15.272 8.910 30.681 1.00 71.94 102 TYR A C 1
ATOM 776 O O . TYR A 1 102 ? -15.529 9.534 31.709 1.00 71.94 102 TYR A O 1
ATOM 784 N N . PHE A 1 103 ? -15.708 9.332 29.490 1.00 66.69 103 PHE A N 1
ATOM 785 C CA . PHE A 1 103 ? -16.469 10.576 29.362 1.00 66.69 103 PHE A CA 1
ATOM 786 C C . PHE A 1 103 ? -17.863 10.487 29.978 1.00 66.69 103 PHE A C 1
ATOM 788 O O . PHE A 1 103 ? -18.271 11.438 30.649 1.00 66.69 103 PHE A O 1
ATOM 795 N N . SER A 1 104 ? -18.547 9.350 29.830 1.00 69.75 104 SER A N 1
ATOM 796 C CA . SER A 1 104 ? -19.828 9.114 30.499 1.00 69.75 104 SER A CA 1
ATOM 797 C C . SER A 1 104 ? -19.678 9.154 32.023 1.00 69.75 104 SER A C 1
ATOM 799 O O . SER A 1 104 ? -20.475 9.795 32.701 1.00 69.75 104 SER A O 1
ATOM 801 N N . LEU A 1 105 ? -18.605 8.571 32.568 1.00 67.19 105 LEU A N 1
ATOM 802 C CA . LEU A 1 105 ? -18.298 8.608 34.002 1.00 67.19 105 LEU A CA 1
ATOM 803 C C . LEU A 1 105 ? -18.016 10.018 34.549 1.00 67.19 105 LEU A C 1
ATOM 805 O O . LEU A 1 105 ? -18.317 10.296 35.710 1.00 67.19 105 LEU A O 1
ATOM 809 N N . HIS A 1 106 ? -17.438 10.906 33.739 1.00 62.28 106 HIS A N 1
ATOM 810 C CA . HIS A 1 106 ? -17.066 12.262 34.157 1.00 62.28 106 HIS A CA 1
ATOM 811 C C . HIS A 1 106 ? -18.103 13.343 33.807 1.00 62.28 106 HIS A C 1
ATOM 813 O O . HIS A 1 106 ? -17.843 14.523 34.058 1.00 62.28 106 HIS A O 1
ATOM 819 N N . GLY A 1 107 ? -19.267 12.963 33.259 1.00 55.19 107 GLY A N 1
ATOM 820 C CA . GLY A 1 107 ? -20.448 13.824 33.101 1.00 55.19 107 GLY A CA 1
ATOM 821 C C . GLY A 1 107 ? -20.217 15.123 32.319 1.00 55.19 107 GLY A C 1
ATOM 822 O O . GLY A 1 107 ? -20.891 16.116 32.582 1.00 55.19 107 GLY A O 1
ATOM 823 N N . ARG A 1 108 ? -19.214 15.166 31.429 1.00 50.34 108 ARG A N 1
ATOM 824 C CA . ARG A 1 108 ? -18.680 16.428 30.878 1.00 50.34 108 ARG A CA 1
ATOM 825 C C . ARG A 1 108 ? -18.832 16.640 29.375 1.00 50.34 108 ARG A C 1
ATOM 827 O O . ARG A 1 108 ? -18.441 17.707 28.913 1.00 50.34 108 ARG A O 1
ATOM 834 N N . LEU A 1 109 ? -19.385 15.694 28.622 1.00 47.38 109 LEU A N 1
ATOM 835 C CA . LEU A 1 109 ? -19.649 15.867 27.191 1.00 47.38 109 LEU A CA 1
ATOM 836 C C . LEU A 1 109 ? -20.981 15.197 26.847 1.00 47.38 109 LEU A C 1
ATOM 838 O O . LEU A 1 109 ? -21.159 14.023 27.161 1.00 47.38 109 LEU A O 1
ATOM 842 N N . ASP A 1 110 ? -21.894 15.946 26.226 1.00 53.62 110 ASP A N 1
ATOM 843 C CA . ASP A 1 110 ? -23.147 15.406 25.692 1.00 53.62 110 ASP A CA 1
ATOM 844 C C . ASP A 1 110 ? -22.855 14.257 24.704 1.00 53.62 110 ASP A C 1
ATOM 846 O O . ASP A 1 110 ? -21.822 14.259 24.023 1.00 53.62 110 ASP A O 1
ATOM 850 N N . GLU A 1 111 ? -23.761 13.277 24.622 1.00 48.09 111 GLU A N 1
ATOM 851 C CA . GLU A 1 111 ? -23.636 12.060 23.797 1.00 48.09 111 GLU A CA 1
ATOM 852 C C . GLU A 1 111 ? -23.279 12.375 22.328 1.00 48.09 111 GLU A C 1
ATOM 854 O O . GLU A 1 111 ? -22.442 11.702 21.718 1.00 48.09 111 GLU A O 1
ATOM 859 N N . ASP A 1 112 ? -23.795 13.489 21.807 1.00 42.09 112 ASP A N 1
ATOM 860 C CA . ASP A 1 112 ? -23.531 13.997 20.458 1.00 42.09 112 ASP A CA 1
ATOM 861 C C . ASP A 1 112 ? -22.060 14.400 20.247 1.00 42.09 112 ASP A C 1
ATOM 863 O O . ASP A 1 112 ? -21.468 14.154 19.194 1.00 42.09 112 ASP A O 1
ATOM 867 N N . VAL A 1 113 ? -21.425 14.994 21.263 1.00 44.97 113 VAL A N 1
ATOM 868 C CA . VAL A 1 113 ? -20.024 15.436 21.201 1.00 44.97 113 VAL A CA 1
ATOM 869 C C . VAL A 1 113 ? -19.081 14.238 21.301 1.00 44.97 113 VAL A C 1
ATOM 871 O O . VAL A 1 113 ? -18.057 14.200 20.615 1.00 44.97 113 VAL A O 1
ATOM 874 N N . ILE A 1 114 ? -19.445 13.224 22.092 1.00 51.53 114 ILE A N 1
ATOM 875 C CA . ILE A 1 114 ? -18.724 11.943 22.151 1.00 51.53 114 ILE A CA 1
ATOM 876 C C . ILE A 1 114 ? -18.784 11.243 20.785 1.00 51.53 114 ILE A C 1
ATOM 878 O O . ILE A 1 114 ? -17.754 10.758 20.308 1.00 51.53 114 ILE A O 1
ATOM 882 N N . GLY A 1 115 ? -19.947 11.258 20.122 1.00 50.72 115 GLY A N 1
ATOM 883 C CA . GLY A 1 115 ? -20.125 10.755 18.757 1.00 50.72 115 GLY A CA 1
ATOM 884 C C . GLY A 1 115 ? -19.190 11.431 17.752 1.00 50.72 115 GLY A C 1
ATOM 885 O O . GLY A 1 115 ? -18.437 10.750 17.060 1.00 50.72 115 GLY A O 1
ATOM 886 N N . VAL A 1 116 ? -19.134 12.767 17.750 1.00 46.25 116 VAL A N 1
ATOM 887 C CA . VAL A 1 116 ? -18.234 13.531 16.865 1.00 46.25 116 VAL A CA 1
ATOM 888 C C . VAL A 1 116 ? -16.760 13.215 17.136 1.00 46.25 116 VAL A C 1
ATOM 890 O O . VAL A 1 116 ? -15.982 13.050 16.198 1.00 46.25 116 VAL A O 1
ATOM 893 N N . TYR A 1 117 ? -16.345 13.095 18.400 1.00 51.12 117 TYR A N 1
ATOM 894 C CA . TYR A 1 117 ? -14.960 12.743 18.729 1.00 51.12 117 TYR A CA 1
ATOM 895 C C . TYR A 1 117 ? -14.601 11.315 18.309 1.00 51.12 117 TYR A C 1
ATOM 897 O O . TYR A 1 117 ? -13.500 11.089 17.804 1.00 51.12 117 TYR A O 1
ATOM 905 N N . LYS A 1 118 ? -15.519 10.359 18.478 1.00 54.69 118 LYS A N 1
ATOM 906 C CA . LYS A 1 118 ? -15.344 8.977 18.020 1.00 54.69 118 LYS A CA 1
ATOM 907 C C . LYS A 1 118 ? -15.238 8.908 16.498 1.00 54.69 118 LYS A C 1
ATOM 909 O O . LYS A 1 118 ? -14.305 8.282 15.997 1.00 54.69 118 LYS A O 1
ATOM 914 N N . ASP A 1 119 ? -16.107 9.616 15.785 1.00 50.34 119 ASP A N 1
ATOM 915 C CA . ASP A 1 119 ? -16.070 9.705 14.326 1.00 50.34 119 ASP A CA 1
ATOM 916 C C . ASP A 1 119 ? -14.765 10.336 13.844 1.00 50.34 119 ASP A C 1
ATOM 918 O O . ASP A 1 119 ? -14.143 9.826 12.914 1.00 50.34 119 ASP A O 1
ATOM 922 N N . VAL A 1 120 ? -14.286 11.401 14.495 1.00 51.09 120 VAL A N 1
ATOM 923 C CA . VAL A 1 120 ? -12.995 12.023 14.169 1.00 51.09 120 VAL A CA 1
ATOM 924 C C . VAL A 1 120 ? -11.838 11.052 14.403 1.00 51.09 120 VAL A C 1
ATOM 926 O O . VAL A 1 120 ? -10.947 10.987 13.559 1.00 51.09 120 VAL A O 1
ATOM 929 N N . LEU A 1 121 ? -11.844 10.275 15.490 1.00 57.50 121 LEU A N 1
ATOM 930 C CA . LEU A 1 121 ? -10.788 9.301 15.788 1.00 57.50 121 LEU A CA 1
ATOM 931 C C . LEU A 1 121 ? -10.784 8.133 14.792 1.00 57.50 121 LEU A C 1
ATOM 933 O O . LEU A 1 121 ? -9.750 7.862 14.184 1.00 57.50 121 LEU A O 1
ATOM 937 N N . GLN A 1 122 ? -11.939 7.506 14.549 1.00 57.28 122 GLN A N 1
ATOM 938 C CA . GLN A 1 122 ? -12.078 6.427 13.564 1.00 57.28 122 GLN A CA 1
ATOM 939 C C . GLN A 1 122 ? -11.734 6.910 12.147 1.00 57.28 122 GLN A C 1
ATOM 941 O O . GLN A 1 122 ? -11.001 6.250 11.408 1.00 57.28 122 GLN A O 1
ATOM 946 N N . THR A 1 123 ? -12.207 8.102 11.776 1.00 56.56 123 THR A N 1
ATOM 947 C CA . THR A 1 123 ? -11.933 8.707 10.467 1.00 56.56 123 THR A CA 1
ATOM 948 C C . THR A 1 123 ? -10.460 9.084 10.320 1.00 56.56 123 THR A C 1
ATOM 950 O O . THR A 1 123 ? -9.907 8.947 9.231 1.00 56.56 123 THR A O 1
ATOM 953 N N . GLN A 1 124 ? -9.792 9.555 11.377 1.00 58.12 124 GLN A N 1
ATOM 954 C CA . GLN A 1 124 ? -8.367 9.895 11.329 1.00 58.12 124 GLN A CA 1
ATOM 955 C C . GLN A 1 124 ? -7.470 8.660 11.251 1.00 58.12 124 GLN A C 1
ATOM 957 O O . GLN A 1 124 ? -6.507 8.687 10.484 1.00 58.12 124 GLN A O 1
ATOM 962 N N . ASP A 1 125 ? -7.777 7.589 11.984 1.00 59.56 125 ASP A N 1
ATOM 963 C CA . ASP A 1 125 ? -7.010 6.341 11.910 1.00 59.56 125 ASP A CA 1
ATOM 964 C C . ASP A 1 125 ? -7.206 5.657 10.548 1.00 59.56 125 ASP A C 1
ATOM 966 O O . ASP A 1 125 ? -6.227 5.249 9.916 1.00 59.56 125 ASP A O 1
ATOM 970 N N . GLY A 1 126 ? -8.436 5.653 10.018 1.00 63.53 126 GLY A N 1
ATOM 971 C CA . GLY A 1 126 ? -8.731 5.194 8.658 1.00 63.53 126 GLY A CA 1
ATOM 972 C C . GLY A 1 126 ? -8.001 6.006 7.583 1.00 63.53 126 GLY A C 1
ATOM 973 O O . GLY A 1 126 ? -7.310 5.434 6.740 1.00 63.53 126 GLY A O 1
ATOM 974 N N . LYS A 1 127 ? -8.070 7.344 7.645 1.00 60.47 127 LYS A N 1
ATOM 975 C CA . LYS A 1 127 ? -7.358 8.235 6.709 1.00 60.47 127 LYS A CA 1
ATOM 976 C C . LYS A 1 127 ? -5.842 8.086 6.805 1.00 60.47 127 LYS A C 1
ATOM 978 O O . LYS A 1 127 ? -5.170 8.088 5.782 1.00 60.47 127 LYS A O 1
ATOM 983 N N . ARG A 1 128 ? -5.281 7.940 8.009 1.00 62.47 128 ARG A N 1
ATOM 984 C CA . ARG A 1 128 ? -3.835 7.751 8.191 1.00 62.47 128 ARG A CA 1
ATOM 985 C C . ARG A 1 128 ? -3.374 6.414 7.627 1.00 62.47 128 ARG A C 1
ATOM 987 O O . ARG A 1 128 ? -2.328 6.376 6.989 1.00 62.47 128 ARG A O 1
ATOM 994 N N . LYS A 1 129 ? -4.126 5.336 7.858 1.00 71.38 129 LYS A N 1
ATOM 995 C CA . LYS A 1 129 ? -3.804 4.022 7.297 1.00 71.38 129 LYS A CA 1
ATOM 996 C C . LYS A 1 129 ? -3.864 4.051 5.771 1.00 71.38 129 LYS A C 1
ATOM 998 O O . LYS A 1 129 ? -2.908 3.618 5.145 1.00 71.38 129 LYS A O 1
ATOM 1003 N N . ALA A 1 130 ? -4.903 4.664 5.202 1.00 66.69 130 ALA A N 1
ATOM 1004 C CA . ALA A 1 130 ? -5.006 4.874 3.760 1.00 66.69 130 ALA A CA 1
ATOM 1005 C C . ALA A 1 130 ? -3.804 5.657 3.205 1.00 66.69 130 ALA A C 1
ATOM 1007 O O . ALA A 1 130 ? -3.164 5.195 2.271 1.00 66.69 130 ALA A O 1
ATOM 1008 N N . LEU A 1 131 ? -3.415 6.769 3.840 1.00 60.09 131 LEU A N 1
ATOM 1009 C CA . LEU A 1 131 ? -2.232 7.543 3.439 1.00 60.09 131 LEU A CA 1
ATOM 1010 C C . LEU A 1 131 ? -0.921 6.756 3.576 1.00 60.09 131 LEU A C 1
ATOM 1012 O O . LEU A 1 131 ? -0.019 6.922 2.763 1.00 60.09 131 LEU A O 1
ATOM 1016 N N . LEU A 1 132 ? -0.782 5.913 4.604 1.00 68.12 132 LEU A N 1
ATOM 1017 C CA . LEU A 1 132 ? 0.387 5.043 4.761 1.00 68.12 132 LEU A CA 1
ATOM 1018 C C . LEU A 1 132 ? 0.435 3.966 3.678 1.00 68.12 132 LEU A C 1
ATOM 1020 O O . LEU A 1 132 ? 1.519 3.656 3.190 1.00 68.12 132 LEU A O 1
ATOM 1024 N N . ASP A 1 133 ? -0.710 3.400 3.312 1.00 72.75 133 ASP A N 1
ATOM 1025 C CA . ASP A 1 133 ? -0.806 2.393 2.259 1.00 72.75 133 ASP A CA 1
ATOM 1026 C C . ASP A 1 133 ? -0.557 3.025 0.875 1.00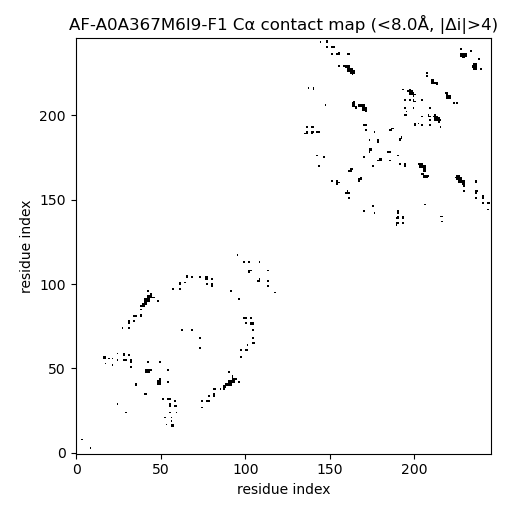 72.75 133 ASP A C 1
ATOM 1028 O O . ASP A 1 133 ? 0.222 2.481 0.092 1.00 72.75 133 ASP A O 1
ATOM 1032 N N . GLU A 1 134 ? -1.080 4.229 0.618 1.00 70.75 134 GLU A N 1
ATOM 1033 C CA . GLU A 1 134 ? -0.753 5.039 -0.565 1.00 70.75 134 GLU A CA 1
ATOM 1034 C C . GLU A 1 134 ? 0.740 5.386 -0.626 1.00 70.75 134 GLU A C 1
ATOM 1036 O O . GLU A 1 134 ? 1.373 5.220 -1.669 1.00 70.75 134 GLU A O 1
ATOM 1041 N N . LEU A 1 135 ? 1.336 5.812 0.494 1.00 68.44 135 LEU A N 1
ATOM 1042 C CA . LEU A 1 135 ? 2.761 6.131 0.570 1.00 68.44 135 LEU A CA 1
ATOM 1043 C C . LEU A 1 135 ? 3.632 4.896 0.320 1.00 68.44 135 LEU A C 1
ATOM 1045 O O . LEU A 1 135 ? 4.652 5.001 -0.361 1.00 68.44 135 LEU A O 1
ATOM 1049 N N . LYS A 1 136 ? 3.252 3.727 0.850 1.00 75.50 136 LYS A N 1
ATOM 1050 C CA . LYS A 1 136 ? 3.947 2.461 0.575 1.00 75.50 136 LYS A CA 1
ATOM 1051 C C . LYS A 1 136 ? 3.878 2.107 -0.906 1.00 75.50 136 LYS A C 1
ATOM 1053 O O . LYS A 1 136 ? 4.910 1.753 -1.468 1.00 75.50 136 LYS A O 1
ATOM 1058 N N . ALA A 1 137 ? 2.706 2.239 -1.528 1.00 76.00 137 ALA A N 1
ATOM 1059 C CA . ALA A 1 137 ? 2.532 1.985 -2.956 1.00 76.00 137 ALA A CA 1
ATOM 1060 C C . ALA A 1 137 ? 3.387 2.939 -3.810 1.00 76.00 137 ALA A C 1
ATOM 1062 O O . ALA A 1 137 ? 4.142 2.481 -4.664 1.00 76.00 137 ALA A O 1
ATOM 1063 N N . LEU A 1 138 ? 3.358 4.244 -3.513 1.00 74.00 138 LEU A N 1
ATOM 1064 C CA . LEU A 1 138 ? 4.206 5.251 -4.164 1.00 74.00 138 LEU A CA 1
ATOM 1065 C C . LEU A 1 138 ? 5.697 4.959 -3.991 1.00 74.00 138 LEU A C 1
ATOM 1067 O O . LEU A 1 138 ? 6.470 5.055 -4.939 1.00 74.00 138 LEU A O 1
ATOM 1071 N N . THR A 1 139 ? 6.114 4.599 -2.778 1.00 76.31 139 THR A N 1
ATOM 1072 C CA . THR A 1 139 ? 7.522 4.308 -2.476 1.00 76.31 139 THR A CA 1
ATOM 1073 C C . THR A 1 139 ? 7.997 3.059 -3.215 1.00 76.31 139 THR A C 1
ATOM 1075 O O . THR A 1 139 ? 9.114 3.052 -3.729 1.00 76.31 139 THR A O 1
ATOM 1078 N N . ALA A 1 140 ? 7.154 2.028 -3.309 1.00 81.19 140 ALA A N 1
ATOM 1079 C CA . ALA A 1 140 ? 7.446 0.834 -4.092 1.00 81.19 140 ALA A CA 1
ATOM 1080 C C . ALA A 1 140 ? 7.580 1.161 -5.584 1.00 81.19 140 ALA A C 1
ATOM 1082 O O . ALA A 1 140 ? 8.547 0.742 -6.216 1.00 81.19 140 ALA A O 1
ATOM 1083 N N . GLU A 1 141 ? 6.677 1.974 -6.135 1.00 87.25 141 GLU A N 1
ATOM 1084 C CA . GLU A 1 141 ? 6.756 2.417 -7.529 1.00 87.25 141 GLU A CA 1
ATOM 1085 C C . GLU A 1 141 ? 8.045 3.210 -7.791 1.00 87.25 141 GLU A C 1
ATOM 1087 O O . GLU A 1 141 ? 8.824 2.846 -8.674 1.00 87.25 141 GLU A O 1
ATOM 1092 N N . LEU A 1 142 ? 8.362 4.200 -6.948 1.00 83.88 142 LEU A N 1
ATOM 1093 C CA . LEU A 1 142 ? 9.621 4.955 -7.008 1.00 83.88 142 LEU A CA 1
ATOM 1094 C C . LEU A 1 142 ? 10.858 4.055 -6.899 1.00 83.88 142 LEU A C 1
ATOM 1096 O O . LEU A 1 142 ? 11.879 4.311 -7.544 1.00 83.88 142 LEU A O 1
ATOM 1100 N N . LYS A 1 143 ? 10.791 2.991 -6.092 1.00 87.06 143 LYS A N 1
ATOM 1101 C CA . LYS A 1 143 ? 11.878 2.020 -5.962 1.00 87.06 143 LYS A CA 1
ATOM 1102 C C . LYS A 1 143 ? 12.095 1.257 -7.267 1.00 87.06 143 LYS A C 1
ATOM 1104 O O . LYS A 1 143 ? 13.247 1.107 -7.670 1.00 87.06 143 LYS A O 1
ATOM 1109 N N . VAL A 1 144 ? 11.028 0.832 -7.950 1.00 92.06 144 VAL A N 1
ATOM 1110 C CA . VAL A 1 144 ? 11.121 0.192 -9.274 1.00 92.06 144 VAL A CA 1
ATOM 1111 C C . VAL A 1 144 ? 11.711 1.163 -10.301 1.00 92.06 144 VAL A C 1
ATOM 1113 O O . VAL A 1 144 ? 12.677 0.806 -10.974 1.00 92.06 144 VAL A O 1
ATOM 1116 N N . TYR A 1 145 ? 11.235 2.411 -10.356 1.00 90.50 145 TYR A N 1
ATOM 1117 C CA . TYR A 1 145 ? 11.823 3.450 -11.216 1.00 90.50 145 TYR A CA 1
ATOM 1118 C C . TYR A 1 145 ? 13.312 3.681 -10.923 1.00 90.50 145 TYR A C 1
ATOM 1120 O O . TYR A 1 145 ? 14.119 3.787 -11.843 1.00 90.50 145 TYR A O 1
ATOM 1128 N N . SER A 1 146 ? 13.715 3.666 -9.650 1.00 86.19 146 SER A N 1
ATOM 1129 C CA . SER A 1 146 ? 15.126 3.791 -9.256 1.00 86.19 146 SER A CA 1
ATOM 1130 C C . SER A 1 146 ? 15.983 2.620 -9.754 1.00 86.19 146 SER A C 1
ATOM 1132 O O . SER A 1 146 ? 17.123 2.826 -10.175 1.00 86.19 146 SER A O 1
ATOM 1134 N N . VAL A 1 147 ? 15.448 1.393 -9.733 1.00 91.94 147 VAL A N 1
ATOM 1135 C CA . VAL A 1 147 ? 16.116 0.208 -10.298 1.00 91.94 147 VAL A CA 1
ATOM 1136 C C . VAL A 1 147 ? 16.292 0.374 -11.808 1.00 91.94 147 VAL A C 1
ATOM 1138 O O . VAL A 1 147 ? 17.405 0.203 -12.306 1.00 91.94 147 VAL A O 1
ATOM 1141 N N . ILE A 1 148 ? 15.235 0.773 -12.523 1.00 92.69 148 ILE A N 1
ATOM 1142 C CA . ILE A 1 148 ? 15.272 1.021 -13.973 1.00 92.69 148 ILE A CA 1
ATOM 1143 C C . ILE A 1 148 ? 16.316 2.094 -14.303 1.00 92.69 148 ILE A C 1
ATOM 1145 O O . ILE A 1 148 ? 17.205 1.860 -15.124 1.00 92.69 148 ILE A O 1
ATOM 1149 N N . GLN A 1 149 ? 16.278 3.236 -13.612 1.00 87.12 149 GLN A N 1
ATOM 1150 C CA . GLN A 1 149 ? 17.224 4.330 -13.822 1.00 87.12 149 GLN A CA 1
ATOM 1151 C C . GLN A 1 149 ? 18.671 3.895 -13.563 1.00 87.12 149 GLN A C 1
ATOM 1153 O O . GLN A 1 149 ? 19.578 4.281 -14.300 1.00 87.12 149 GLN A O 1
ATOM 1158 N N . SER A 1 150 ? 18.908 3.056 -12.549 1.00 89.44 150 SER A N 1
ATOM 1159 C CA . SER A 1 150 ? 20.242 2.516 -12.281 1.00 89.44 150 SER A CA 1
ATOM 1160 C C . SER A 1 150 ? 20.752 1.637 -13.424 1.00 89.44 150 SER A C 1
ATOM 1162 O O . SER A 1 150 ? 21.940 1.703 -13.738 1.00 89.44 150 SER A O 1
ATOM 1164 N N . GLN A 1 151 ? 19.889 0.836 -14.058 1.00 91.44 151 GLN A N 1
ATOM 1165 C CA . GLN A 1 151 ? 20.274 0.020 -15.216 1.00 91.44 151 GLN A CA 1
ATOM 1166 C C . GLN A 1 151 ? 20.590 0.889 -16.434 1.00 91.44 151 GLN A C 1
ATOM 1168 O O . GLN A 1 151 ? 21.604 0.679 -17.099 1.00 91.44 151 GLN A O 1
ATOM 1173 N N . ILE A 1 152 ? 19.771 1.915 -16.686 1.00 92.00 152 ILE A N 1
ATOM 1174 C CA . ILE A 1 152 ? 20.011 2.886 -17.760 1.00 92.00 152 ILE A CA 1
ATOM 1175 C C . ILE A 1 152 ? 21.355 3.596 -17.545 1.00 92.00 152 ILE A C 1
ATOM 1177 O O . ILE A 1 152 ? 22.181 3.666 -18.455 1.00 92.00 152 ILE A O 1
ATOM 1181 N N . ASN A 1 153 ? 21.620 4.064 -16.323 1.00 89.88 153 ASN A N 1
ATOM 1182 C CA . ASN A 1 153 ? 22.874 4.731 -15.978 1.00 89.88 153 ASN A CA 1
ATOM 1183 C C . ASN A 1 153 ? 24.087 3.793 -16.100 1.00 89.88 153 ASN A C 1
ATOM 1185 O O . ASN A 1 153 ? 25.159 4.233 -16.527 1.00 89.88 153 ASN A O 1
ATOM 1189 N N . ALA A 1 154 ? 23.938 2.509 -15.759 1.00 92.31 154 ALA A N 1
ATOM 1190 C CA . ALA A 1 154 ? 24.982 1.506 -15.957 1.00 92.31 154 ALA A CA 1
ATOM 1191 C C . ALA A 1 154 ? 25.295 1.304 -17.450 1.00 92.31 154 ALA A C 1
ATOM 1193 O O . ALA A 1 154 ? 26.467 1.336 -17.831 1.00 92.31 154 ALA A O 1
ATOM 1194 N N . ALA A 1 155 ? 24.268 1.196 -18.300 1.00 93.19 155 ALA A N 1
ATOM 1195 C CA . ALA A 1 155 ? 24.425 1.096 -19.752 1.00 93.19 155 ALA A CA 1
ATOM 1196 C C . ALA A 1 155 ? 25.106 2.348 -20.340 1.00 93.19 155 ALA A C 1
ATOM 1198 O O . ALA A 1 155 ? 26.090 2.233 -21.075 1.00 93.19 155 ALA A O 1
ATOM 1199 N N . LEU A 1 156 ? 24.671 3.550 -19.937 1.00 91.06 156 LEU A N 1
ATOM 1200 C CA . LEU A 1 156 ? 25.302 4.819 -20.325 1.00 91.06 156 LEU A CA 1
ATOM 1201 C C . LEU A 1 156 ? 26.779 4.880 -19.922 1.00 91.06 156 LEU A C 1
ATOM 1203 O O . LEU A 1 156 ? 27.627 5.244 -20.739 1.00 91.06 156 LEU A O 1
ATOM 1207 N N . SER A 1 157 ? 27.099 4.487 -18.687 1.00 93.00 157 SER A N 1
ATOM 1208 C CA . SER A 1 157 ? 28.473 4.493 -18.167 1.00 93.00 157 SER A CA 1
ATOM 1209 C C . SER A 1 157 ? 29.374 3.512 -18.918 1.00 93.00 157 SER A C 1
ATOM 1211 O O . SER A 1 157 ? 30.533 3.818 -19.201 1.00 93.00 157 SER A O 1
ATOM 1213 N N . ALA A 1 158 ? 28.831 2.350 -19.287 1.00 94.69 158 ALA A N 1
ATOM 1214 C CA . ALA A 1 158 ? 29.524 1.329 -20.063 1.00 94.69 158 ALA A CA 1
ATOM 1215 C C . ALA A 1 158 ? 29.561 1.619 -21.576 1.00 94.69 158 ALA A C 1
ATOM 1217 O O . ALA A 1 158 ? 30.217 0.883 -22.313 1.00 94.69 158 ALA A O 1
ATOM 1218 N N . LYS A 1 159 ? 28.891 2.685 -22.045 1.00 94.25 159 LYS A N 1
ATOM 1219 C CA . LYS A 1 159 ? 28.687 2.993 -23.471 1.00 94.25 159 LYS A CA 1
ATOM 1220 C C . LYS A 1 159 ? 28.027 1.831 -24.228 1.00 94.25 159 LYS A C 1
ATOM 1222 O O . LYS A 1 159 ? 28.443 1.476 -25.330 1.00 94.25 159 LYS A O 1
ATOM 1227 N N . GLN A 1 160 ? 27.027 1.218 -23.601 1.00 94.12 160 GLN A N 1
ATOM 1228 C CA . GLN A 1 160 ? 26.273 0.072 -24.106 1.00 94.12 160 GLN A CA 1
ATOM 1229 C C . GLN A 1 160 ? 24.802 0.432 -24.318 1.00 94.12 160 GLN A C 1
ATOM 1231 O O . GLN A 1 160 ? 24.283 1.357 -23.693 1.00 94.12 160 GLN A O 1
ATOM 1236 N N . GLY A 1 161 ? 24.152 -0.292 -25.231 1.00 93.75 161 GLY A N 1
ATOM 1237 C CA . GLY A 1 161 ? 22.701 -0.241 -25.384 1.00 93.75 161 GLY A CA 1
ATOM 1238 C C . GLY A 1 161 ? 21.989 -0.921 -24.216 1.00 93.75 161 GLY A C 1
ATOM 1239 O O . GLY A 1 161 ? 22.604 -1.653 -23.439 1.00 93.75 161 GLY A O 1
ATOM 1240 N N . ILE A 1 162 ? 20.684 -0.695 -24.111 1.00 95.75 162 ILE A N 1
ATOM 1241 C CA . ILE A 1 162 ? 19.818 -1.347 -23.130 1.00 95.75 162 ILE A CA 1
ATOM 1242 C C . ILE A 1 162 ? 18.648 -2.025 -23.839 1.00 95.75 162 ILE A C 1
ATOM 1244 O O . ILE A 1 162 ? 17.913 -1.395 -24.599 1.00 95.75 162 ILE A O 1
ATOM 1248 N N . ARG A 1 163 ? 18.463 -3.316 -23.562 1.00 96.50 163 ARG A N 1
ATOM 1249 C CA . ARG A 1 163 ? 17.242 -4.045 -23.909 1.00 96.50 163 ARG A CA 1
ATOM 1250 C C . ARG A 1 163 ? 16.252 -3.928 -22.766 1.00 96.50 163 ARG A C 1
ATOM 1252 O O . ARG A 1 163 ? 16.612 -4.170 -21.615 1.00 96.50 163 ARG A O 1
ATOM 1259 N N . ILE A 1 164 ? 15.025 -3.551 -23.095 1.00 96.62 164 ILE A N 1
ATOM 1260 C CA . ILE A 1 164 ? 13.948 -3.371 -22.123 1.00 96.62 164 ILE A CA 1
ATOM 1261 C C . ILE A 1 164 ? 12.818 -4.386 -22.300 1.00 96.62 164 ILE A C 1
ATOM 1263 O O . ILE A 1 164 ? 11.893 -4.384 -21.498 1.00 96.62 164 ILE A O 1
ATOM 1267 N N . ASP A 1 165 ? 12.897 -5.242 -23.318 1.00 95.31 165 ASP A N 1
ATOM 1268 C CA . ASP A 1 165 ? 12.009 -6.383 -23.539 1.00 95.31 165 ASP A CA 1
ATOM 1269 C C . ASP A 1 165 ? 12.390 -7.599 -22.670 1.00 95.31 165 ASP A C 1
ATOM 1271 O O . ASP A 1 165 ? 13.232 -7.518 -21.775 1.00 95.31 165 ASP A O 1
ATOM 1275 N N . ALA A 1 166 ? 11.798 -8.764 -22.951 1.00 92.69 166 ALA A N 1
ATOM 1276 C CA . ALA A 1 166 ? 12.083 -10.015 -22.242 1.00 92.69 166 ALA A CA 1
ATOM 1277 C C . ALA A 1 166 ? 13.555 -10.483 -22.324 1.00 92.69 166 ALA A C 1
ATOM 1279 O O . ALA A 1 166 ? 13.939 -11.402 -21.600 1.00 92.69 166 ALA A O 1
ATOM 1280 N N . GLY A 1 167 ? 14.373 -9.894 -23.207 1.00 91.19 167 GLY A N 1
ATOM 1281 C CA . GLY A 1 167 ? 15.818 -10.124 -23.270 1.00 91.19 167 GLY A CA 1
ATOM 1282 C C . GLY A 1 167 ? 16.637 -9.241 -22.319 1.00 91.19 167 GLY A C 1
ATOM 1283 O O . GLY A 1 167 ? 17.850 -9.425 -22.232 1.00 91.19 167 GLY A O 1
ATOM 1284 N N . GLY A 1 168 ? 15.998 -8.278 -21.651 1.00 92.94 168 GLY A N 1
ATOM 1285 C CA . GLY A 1 168 ? 16.584 -7.423 -20.625 1.00 92.94 168 GLY A CA 1
ATOM 1286 C C . GLY A 1 168 ? 16.532 -8.033 -19.221 1.00 92.94 168 GLY A C 1
ATOM 1287 O O . GLY A 1 168 ? 16.435 -9.247 -19.042 1.00 92.94 168 GLY A O 1
ATOM 1288 N N . ILE A 1 169 ? 16.616 -7.169 -18.207 1.00 94.12 169 ILE A N 1
ATOM 1289 C CA . ILE A 1 169 ? 16.486 -7.588 -16.807 1.00 94.12 169 ILE A CA 1
ATOM 1290 C C . ILE A 1 169 ? 15.043 -7.989 -16.470 1.00 94.12 169 ILE A C 1
ATOM 1292 O O . ILE A 1 169 ? 14.089 -7.440 -17.021 1.00 94.12 169 ILE A O 1
ATOM 1296 N N . ASP A 1 170 ? 14.895 -8.909 -15.519 1.00 97.12 170 ASP A N 1
ATOM 1297 C CA . ASP A 1 170 ? 13.603 -9.261 -14.929 1.00 97.12 170 ASP A CA 1
ATOM 1298 C C . ASP A 1 170 ? 13.384 -8.428 -13.661 1.00 97.12 170 ASP A C 1
ATOM 1300 O O . ASP A 1 170 ? 14.100 -8.586 -12.673 1.00 97.12 170 ASP A O 1
ATOM 1304 N N . LEU A 1 171 ? 12.401 -7.526 -13.682 1.00 97.12 171 LEU A N 1
ATOM 1305 C CA . LEU A 1 171 ? 12.040 -6.693 -12.535 1.00 97.12 171 LEU A CA 1
ATOM 1306 C C . LEU A 1 171 ? 11.393 -7.499 -11.405 1.00 97.12 171 LEU A C 1
ATOM 1308 O O . LEU A 1 171 ? 11.254 -6.986 -10.306 1.00 97.12 171 LEU A O 1
ATOM 1312 N N . VAL A 1 172 ? 11.025 -8.764 -11.619 1.00 96.56 172 VAL A N 1
ATOM 1313 C CA . VAL A 1 172 ? 10.497 -9.648 -10.563 1.00 96.56 172 VAL A CA 1
ATOM 1314 C C . VAL A 1 172 ? 11.631 -10.406 -9.851 1.00 96.56 172 VAL A C 1
ATOM 1316 O O . VAL A 1 172 ? 11.404 -11.430 -9.206 1.00 96.56 172 VAL A O 1
ATOM 1319 N N . ASP A 1 173 ? 12.868 -9.915 -9.946 1.00 95.94 173 ASP A N 1
ATOM 1320 C CA . ASP A 1 173 ? 14.016 -10.432 -9.204 1.00 95.94 173 ASP A CA 1
ATOM 1321 C C . ASP A 1 173 ? 14.099 -9.786 -7.799 1.00 95.94 173 ASP A C 1
ATOM 1323 O O . ASP A 1 173 ? 14.361 -8.584 -7.686 1.00 95.94 173 ASP A O 1
ATOM 1327 N N . PRO A 1 174 ? 13.940 -10.564 -6.705 1.00 94.00 174 PRO A N 1
ATOM 1328 C CA . PRO A 1 174 ? 14.005 -10.047 -5.335 1.00 94.00 174 PRO A CA 1
ATOM 1329 C C . PRO A 1 174 ? 15.323 -9.329 -5.008 1.00 94.00 174 PRO A C 1
ATOM 1331 O O . PRO A 1 174 ? 15.352 -8.419 -4.171 1.00 94.00 174 PRO A O 1
ATOM 1334 N N . THR A 1 175 ? 16.422 -9.719 -5.664 1.00 94.69 175 THR A N 1
ATOM 1335 C CA . THR A 1 175 ? 17.759 -9.184 -5.381 1.00 94.69 175 THR A CA 1
ATOM 1336 C C . THR A 1 175 ? 17.891 -7.711 -5.762 1.00 94.69 175 THR A C 1
ATOM 1338 O O . THR A 1 175 ? 18.638 -6.979 -5.108 1.00 94.69 175 THR A O 1
ATOM 1341 N N . LEU A 1 176 ? 17.093 -7.235 -6.725 1.00 93.75 176 LEU A N 1
ATOM 1342 C CA . LEU A 1 176 ? 17.033 -5.824 -7.127 1.00 93.75 176 LEU A CA 1
ATOM 1343 C C . LEU A 1 176 ? 16.483 -4.917 -6.015 1.00 93.75 176 LEU A C 1
ATOM 1345 O O . LEU A 1 176 ? 16.768 -3.718 -5.980 1.00 93.75 176 LEU A O 1
ATOM 1349 N N . TYR A 1 177 ? 15.735 -5.495 -5.075 1.00 91.62 177 TYR A N 1
ATOM 1350 C CA . TYR A 1 177 ? 15.059 -4.786 -3.988 1.00 91.62 177 TYR A CA 1
ATOM 1351 C C . TYR A 1 177 ? 15.682 -5.071 -2.616 1.00 91.62 177 TYR A C 1
ATOM 1353 O O . TYR A 1 177 ? 15.176 -4.602 -1.599 1.00 91.62 177 TYR A O 1
ATOM 1361 N N . GLY A 1 178 ? 16.808 -5.791 -2.576 1.00 89.62 178 GLY A N 1
ATOM 1362 C CA . GLY A 1 178 ? 17.528 -6.108 -1.340 1.00 89.62 178 GLY A CA 1
ATOM 1363 C C . GLY A 1 178 ? 17.004 -7.335 -0.590 1.00 89.62 178 GLY A C 1
ATOM 1364 O O . GLY A 1 178 ? 17.395 -7.548 0.557 1.00 89.62 178 GLY A O 1
ATOM 1365 N N . TYR A 1 179 ? 16.157 -8.154 -1.219 1.00 90.94 179 TYR A N 1
ATOM 1366 C CA . TYR A 1 179 ? 15.721 -9.437 -0.668 1.00 90.94 179 TYR A CA 1
ATOM 1367 C C . TYR A 1 179 ? 16.636 -10.565 -1.150 1.00 90.94 179 TYR A C 1
ATOM 1369 O O . TYR A 1 179 ? 17.101 -10.579 -2.291 1.00 90.94 179 TYR A O 1
ATOM 1377 N N . ALA A 1 180 ? 16.891 -11.540 -0.278 1.00 93.12 180 ALA A N 1
ATOM 1378 C CA . ALA A 1 180 ? 17.616 -12.743 -0.666 1.00 93.12 180 ALA A CA 1
ATOM 1379 C C . ALA A 1 180 ? 16.749 -13.636 -1.569 1.00 93.12 180 ALA A C 1
ATOM 1381 O O . ALA A 1 180 ? 15.521 -13.669 -1.452 1.00 93.12 180 ALA A O 1
ATOM 1382 N N . VAL A 1 181 ? 17.390 -14.410 -2.445 1.00 91.94 181 VAL A N 1
ATOM 1383 C CA . VAL A 1 181 ? 16.689 -15.404 -3.270 1.00 91.94 181 VAL A CA 1
ATOM 1384 C C . VAL A 1 181 ? 16.001 -16.424 -2.357 1.00 91.94 181 VAL A C 1
ATOM 1386 O O . VAL A 1 181 ? 16.642 -17.030 -1.501 1.00 91.94 181 VAL A O 1
ATOM 1389 N N . GLY A 1 182 ? 14.693 -16.613 -2.544 1.00 87.81 182 GLY A N 1
ATOM 1390 C CA . GLY A 1 182 ? 13.881 -17.520 -1.727 1.00 87.81 182 GLY A CA 1
ATOM 1391 C C . GLY A 1 182 ? 13.398 -16.936 -0.395 1.00 87.81 182 GLY A C 1
ATOM 1392 O O . GLY A 1 182 ? 12.781 -17.666 0.378 1.00 87.81 182 GLY A O 1
ATOM 1393 N N . ASP A 1 183 ? 13.639 -15.649 -0.119 1.00 90.88 183 ASP A N 1
ATOM 1394 C CA . ASP A 1 183 ? 13.067 -14.982 1.053 1.00 90.88 183 ASP A CA 1
ATOM 1395 C C . ASP A 1 183 ? 11.530 -14.941 0.938 1.00 90.88 183 ASP A C 1
ATOM 1397 O O . ASP A 1 183 ? 11.007 -14.332 -0.002 1.00 90.88 183 ASP A O 1
ATOM 1401 N N . PRO A 1 184 ? 10.780 -15.561 1.870 1.00 90.75 184 PRO A N 1
ATOM 1402 C CA . PRO A 1 184 ? 9.321 -15.588 1.799 1.00 90.75 184 PRO A CA 1
ATOM 1403 C C . PRO A 1 184 ? 8.708 -14.184 1.883 1.00 90.75 184 PRO A C 1
ATOM 1405 O O . PRO A 1 184 ? 7.657 -13.945 1.292 1.00 90.75 184 PRO A O 1
ATOM 1408 N N . ARG A 1 185 ? 9.396 -13.232 2.530 1.00 91.69 185 ARG A N 1
ATOM 1409 C CA . ARG A 1 185 ? 8.925 -11.848 2.705 1.00 91.69 185 ARG A CA 1
ATOM 1410 C C . ARG A 1 185 ? 8.862 -11.070 1.395 1.00 91.69 185 ARG A C 1
ATOM 1412 O O . ARG A 1 185 ? 8.181 -10.054 1.339 1.00 91.69 185 ARG A O 1
ATOM 1419 N N . TRP A 1 186 ? 9.537 -11.540 0.342 1.00 94.19 186 TRP A N 1
ATOM 1420 C CA . TRP A 1 186 ? 9.455 -10.924 -0.982 1.00 94.19 186 TRP A CA 1
ATOM 1421 C C . TRP A 1 186 ? 8.012 -10.867 -1.485 1.00 94.19 186 TRP A C 1
ATOM 1423 O O . TRP A 1 186 ? 7.578 -9.838 -1.990 1.00 94.19 186 TRP A O 1
ATOM 1433 N N . LYS A 1 187 ? 7.244 -11.947 -1.308 1.00 93.06 187 LYS A N 1
ATOM 1434 C CA . LYS A 1 187 ? 5.857 -12.017 -1.791 1.00 93.06 187 LYS A CA 1
ATOM 1435 C C . LYS A 1 187 ? 4.907 -11.097 -1.018 1.00 93.06 187 LYS A C 1
ATOM 1437 O O . LYS A 1 187 ? 3.898 -10.690 -1.582 1.00 93.06 187 LYS A O 1
ATOM 1442 N N . ASP A 1 188 ? 5.269 -10.737 0.211 1.00 91.81 188 ASP A N 1
ATOM 1443 C CA . ASP A 1 188 ? 4.520 -9.809 1.067 1.00 91.81 188 ASP A CA 1
ATOM 1444 C C . ASP A 1 188 ? 4.987 -8.347 0.915 1.00 91.81 188 ASP A C 1
ATOM 1446 O O . ASP A 1 188 ? 4.476 -7.449 1.588 1.00 91.81 188 ASP A O 1
ATOM 1450 N N . SER A 1 189 ? 5.982 -8.092 0.059 1.00 88.38 189 SER A N 1
ATOM 1451 C CA . SER A 1 189 ? 6.541 -6.757 -0.148 1.00 88.38 189 SER A CA 1
ATOM 1452 C C . SER A 1 189 ? 5.613 -5.870 -0.991 1.00 88.38 189 SER A C 1
ATOM 1454 O O . SER A 1 189 ? 4.920 -6.366 -1.889 1.00 88.38 189 SER A O 1
ATOM 1456 N N . PRO A 1 190 ? 5.604 -4.545 -0.754 1.00 85.31 190 PRO A N 1
ATOM 1457 C CA . PRO A 1 190 ? 4.831 -3.623 -1.579 1.00 85.31 190 PRO A CA 1
ATOM 1458 C C . PRO A 1 190 ? 5.345 -3.574 -3.029 1.00 85.31 190 PRO A C 1
ATOM 1460 O O . PRO A 1 190 ? 4.553 -3.340 -3.938 1.00 85.31 190 PRO A O 1
ATOM 1463 N N . GLU A 1 191 ? 6.630 -3.856 -3.273 1.00 92.88 191 GLU A N 1
ATOM 1464 C CA . GLU A 1 191 ? 7.197 -3.969 -4.619 1.00 92.88 191 GLU A CA 1
ATOM 1465 C C . GLU A 1 191 ? 6.617 -5.163 -5.378 1.00 92.88 191 GLU A C 1
ATOM 1467 O O . GLU A 1 191 ? 6.119 -4.998 -6.490 1.00 92.88 191 GLU A O 1
ATOM 1472 N N . TYR A 1 192 ? 6.603 -6.357 -4.778 1.00 96.06 192 TYR A N 1
ATOM 1473 C CA . TYR A 1 192 ? 5.995 -7.520 -5.424 1.00 96.06 192 TYR A CA 1
ATOM 1474 C C . TYR A 1 192 ? 4.486 -7.334 -5.624 1.00 96.06 192 TYR A C 1
ATOM 1476 O O . TYR A 1 192 ? 3.958 -7.708 -6.673 1.00 96.06 192 TYR A O 1
ATOM 1484 N N . ALA A 1 193 ? 3.794 -6.723 -4.656 1.00 94.81 193 ALA A N 1
ATOM 1485 C CA . ALA A 1 193 ? 2.377 -6.396 -4.781 1.00 94.81 193 ALA A CA 1
ATOM 1486 C C . ALA A 1 193 ? 2.103 -5.451 -5.964 1.00 94.81 193 ALA A C 1
ATOM 1488 O O . ALA A 1 193 ? 1.144 -5.667 -6.697 1.00 94.81 193 ALA A O 1
ATOM 1489 N N . LEU A 1 194 ? 2.951 -4.445 -6.197 1.00 94.44 194 LEU A N 1
ATOM 1490 C CA . LEU A 1 194 ? 2.858 -3.589 -7.382 1.00 94.44 194 LEU A CA 1
ATOM 1491 C C . LEU A 1 194 ? 3.094 -4.392 -8.669 1.00 94.44 194 LEU A C 1
ATOM 1493 O O . LEU A 1 194 ? 2.244 -4.398 -9.554 1.00 94.44 194 LEU A O 1
ATOM 1497 N N . LEU A 1 195 ? 4.228 -5.092 -8.762 1.00 97.12 195 LEU A N 1
ATOM 1498 C CA . LEU A 1 195 ? 4.663 -5.774 -9.986 1.00 97.12 195 LEU A CA 1
ATOM 1499 C C . LEU A 1 195 ? 3.701 -6.885 -10.424 1.00 97.12 195 LEU A C 1
ATOM 1501 O O . LEU A 1 195 ? 3.465 -7.059 -11.615 1.00 97.12 195 LEU A O 1
ATOM 1505 N N . SER A 1 196 ? 3.152 -7.640 -9.469 1.00 96.38 196 SER A N 1
ATOM 1506 C CA . SER A 1 196 ? 2.259 -8.773 -9.748 1.00 96.38 196 SER A CA 1
ATOM 1507 C C . SER A 1 196 ? 0.820 -8.379 -10.083 1.00 96.38 196 SER A C 1
ATOM 1509 O O . SER A 1 196 ? 0.082 -9.208 -10.610 1.00 96.38 196 SER A O 1
ATOM 1511 N N . ASN A 1 197 ? 0.428 -7.134 -9.800 1.00 96.12 197 ASN A N 1
ATOM 1512 C CA . ASN A 1 197 ? -0.911 -6.619 -10.088 1.00 96.12 197 ASN A CA 1
ATOM 1513 C C . ASN A 1 197 ? -1.028 -5.944 -11.462 1.00 96.12 197 ASN A C 1
ATOM 1515 O O . ASN A 1 197 ? -2.134 -5.567 -11.846 1.00 96.12 197 ASN A O 1
ATOM 1519 N N . LEU A 1 198 ? 0.079 -5.781 -12.191 1.00 96.00 198 LEU A N 1
ATOM 1520 C CA . LEU A 1 198 ? 0.061 -5.221 -13.541 1.00 96.00 198 LEU A CA 1
ATOM 1521 C C . LEU A 1 198 ? -0.573 -6.202 -14.534 1.00 96.00 198 LEU A C 1
ATOM 1523 O O . LEU A 1 198 ? -0.333 -7.406 -14.484 1.00 96.00 198 LEU A O 1
ATOM 1527 N N . ASP A 1 199 ? -1.336 -5.680 -15.484 1.00 96.06 199 ASP A N 1
ATOM 1528 C CA . ASP A 1 199 ? -1.949 -6.433 -16.583 1.00 96.06 199 ASP A CA 1
ATOM 1529 C C . ASP A 1 199 ? -0.928 -7.117 -17.509 1.00 96.06 199 ASP A C 1
ATOM 1531 O O . ASP A 1 199 ? -1.225 -8.147 -18.114 1.00 96.06 199 ASP A O 1
ATOM 1535 N N . THR A 1 200 ? 0.289 -6.581 -17.584 1.00 95.62 200 THR A N 1
ATOM 1536 C CA . THR A 1 200 ? 1.428 -7.140 -18.322 1.00 95.62 200 THR A CA 1
ATOM 1537 C C . THR A 1 200 ? 2.169 -8.244 -17.559 1.00 95.62 200 THR A C 1
ATOM 1539 O O . THR A 1 200 ? 3.041 -8.909 -18.124 1.00 95.62 200 THR A O 1
ATOM 1542 N N . PHE A 1 201 ? 1.836 -8.487 -16.287 1.00 96.38 201 PHE A N 1
ATOM 1543 C CA . PHE A 1 201 ? 2.509 -9.493 -15.473 1.00 96.38 201 PHE A CA 1
ATOM 1544 C C . PHE A 1 201 ? 2.179 -10.921 -15.928 1.00 96.38 201 PHE A C 1
ATOM 1546 O O . PHE A 1 201 ? 1.025 -11.342 -15.981 1.00 96.38 201 PHE A O 1
ATOM 1553 N N . SER A 1 202 ? 3.221 -11.715 -16.184 1.00 92.38 202 SER A N 1
ATOM 1554 C CA . SER A 1 202 ? 3.096 -13.120 -16.612 1.00 92.38 202 SER A CA 1
ATOM 1555 C C . SER A 1 202 ? 4.022 -14.070 -15.839 1.00 92.38 202 SER A C 1
ATOM 1557 O O . SER A 1 202 ? 4.409 -15.134 -16.321 1.00 92.38 202 SER A O 1
ATOM 1559 N N . GLY A 1 203 ? 4.396 -13.687 -14.613 1.00 91.50 203 GLY A N 1
ATOM 1560 C CA . GLY A 1 203 ? 5.369 -14.395 -13.770 1.00 91.50 203 GLY A CA 1
ATOM 1561 C C . GLY A 1 203 ? 6.798 -13.861 -13.893 1.00 91.50 203 GLY A C 1
ATOM 1562 O O . GLY A 1 203 ? 7.585 -14.034 -12.966 1.00 91.50 203 GLY A O 1
ATOM 1563 N N . LYS A 1 204 ? 7.094 -13.165 -14.993 1.00 94.31 204 LYS A N 1
ATOM 1564 C CA . LYS A 1 204 ? 8.247 -12.278 -15.181 1.00 94.31 204 LYS A CA 1
ATOM 1565 C C . LYS A 1 204 ? 7.751 -10.906 -15.612 1.00 94.31 204 LYS A C 1
ATOM 1567 O O . LYS A 1 204 ? 6.606 -10.790 -16.059 1.00 94.31 204 LYS A O 1
ATOM 1572 N N . LEU A 1 205 ? 8.605 -9.896 -15.489 1.00 97.12 205 LEU A N 1
ATOM 1573 C CA . LEU A 1 205 ? 8.262 -8.541 -15.903 1.00 97.12 205 LEU A CA 1
ATOM 1574 C C . LEU A 1 205 ? 9.500 -7.818 -16.431 1.00 97.12 205 LEU A C 1
ATOM 1576 O O . LEU A 1 205 ? 10.438 -7.552 -15.682 1.00 97.12 205 LEU A O 1
ATOM 1580 N N . SER A 1 206 ? 9.509 -7.491 -17.720 1.00 97.81 206 SER A N 1
ATOM 1581 C CA . SER A 1 206 ? 10.558 -6.648 -18.294 1.00 97.81 206 SER A CA 1
ATOM 1582 C C . SER A 1 206 ? 10.353 -5.168 -17.943 1.00 97.81 206 SER A C 1
ATOM 1584 O O . SER A 1 206 ? 9.294 -4.758 -17.460 1.00 97.81 206 SER A O 1
ATOM 1586 N N . ILE A 1 207 ? 11.357 -4.329 -18.219 1.00 97.62 207 ILE A N 1
ATOM 1587 C CA . ILE A 1 207 ? 11.238 -2.868 -18.070 1.00 97.62 207 ILE A CA 1
ATOM 1588 C C . ILE A 1 207 ? 10.091 -2.334 -18.941 1.00 97.62 207 ILE A C 1
ATOM 1590 O O . ILE A 1 207 ? 9.309 -1.496 -18.492 1.00 97.62 207 ILE A O 1
ATOM 1594 N N . LYS A 1 208 ? 9.954 -2.838 -20.170 1.00 97.56 208 LYS A N 1
ATOM 1595 C CA . LYS A 1 208 ? 8.886 -2.453 -21.094 1.00 97.56 208 LYS A CA 1
ATOM 1596 C C . LYS A 1 208 ? 7.512 -2.859 -20.568 1.00 97.56 208 LYS A C 1
ATOM 1598 O O . LYS A 1 208 ? 6.589 -2.046 -20.635 1.00 97.56 208 LYS A O 1
ATOM 1603 N N . ASP A 1 209 ? 7.383 -4.061 -20.009 1.00 97.62 209 ASP A N 1
ATOM 1604 C CA . ASP A 1 209 ? 6.131 -4.535 -19.405 1.00 97.62 209 ASP A CA 1
ATOM 1605 C C . ASP A 1 209 ? 5.713 -3.643 -18.233 1.00 97.62 209 ASP A C 1
ATOM 1607 O O . ASP A 1 209 ? 4.552 -3.253 -18.143 1.00 97.62 209 ASP A O 1
ATOM 1611 N N . PHE A 1 210 ? 6.659 -3.251 -17.374 1.00 97.69 210 PHE A N 1
ATOM 1612 C CA . PHE A 1 210 ? 6.387 -2.340 -16.262 1.00 97.69 210 PHE A CA 1
ATOM 1613 C C . PHE A 1 210 ? 5.956 -0.945 -16.737 1.00 97.69 210 PHE A C 1
ATOM 1615 O O . PHE A 1 210 ? 4.929 -0.426 -16.299 1.00 97.69 210 PHE A O 1
ATOM 1622 N N . LEU A 1 211 ? 6.717 -0.330 -17.649 1.00 97.00 211 LEU A N 1
ATOM 1623 C CA . LEU A 1 211 ? 6.448 1.033 -18.119 1.00 97.00 211 LEU A CA 1
ATOM 1624 C C . LEU A 1 211 ? 5.133 1.124 -18.903 1.00 97.00 211 LEU A C 1
ATOM 1626 O O . LEU A 1 211 ? 4.413 2.114 -18.766 1.00 97.00 211 LEU A O 1
ATOM 1630 N N . SER A 1 212 ? 4.779 0.089 -19.666 1.00 96.50 212 SER A N 1
ATOM 1631 C CA . SER A 1 212 ? 3.530 0.051 -20.438 1.00 96.50 212 SER A CA 1
ATOM 1632 C C . SER A 1 212 ? 2.325 -0.509 -19.678 1.00 96.50 212 SER A C 1
ATOM 1634 O O . SER A 1 212 ? 1.205 -0.239 -20.100 1.00 96.50 212 SER A O 1
ATOM 1636 N N . GLY A 1 213 ? 2.541 -1.240 -18.581 1.00 94.69 213 GLY A N 1
ATOM 1637 C CA . GLY A 1 213 ? 1.483 -1.923 -17.835 1.00 94.69 213 GLY A CA 1
ATOM 1638 C C . GLY A 1 213 ? 0.695 -1.040 -16.869 1.00 94.69 213 GLY A C 1
ATOM 1639 O O . GLY A 1 213 ? 1.155 0.020 -16.431 1.00 94.69 213 GLY A O 1
ATOM 1640 N N . SER A 1 214 ? -0.488 -1.522 -16.501 1.00 93.75 214 SER A N 1
ATOM 1641 C CA . SER A 1 214 ? -1.470 -0.869 -15.632 1.00 93.75 214 SER A CA 1
ATOM 1642 C C . SER A 1 214 ? -2.045 -1.879 -14.623 1.00 93.75 214 SER A C 1
ATOM 1644 O O . SER A 1 214 ? -2.190 -3.048 -14.975 1.00 93.75 214 SER A O 1
ATOM 1646 N N . PRO A 1 215 ? -2.397 -1.493 -13.379 1.00 92.25 215 PRO A N 1
ATOM 1647 C CA . PRO A 1 215 ? -2.440 -0.137 -12.831 1.00 92.25 215 PRO A CA 1
ATOM 1648 C C . PRO A 1 215 ? -1.156 0.282 -12.099 1.00 92.25 215 PRO A C 1
ATOM 1650 O O . PRO A 1 215 ? -0.612 -0.466 -11.289 1.00 92.25 215 PRO A O 1
ATOM 1653 N N . LYS A 1 216 ? -0.725 1.530 -12.319 1.00 90.50 216 LYS A N 1
ATOM 1654 C CA . LYS A 1 216 ? 0.307 2.227 -11.529 1.00 90.50 216 LYS A CA 1
ATOM 1655 C C . LYS A 1 216 ? 0.064 3.740 -11.519 1.00 90.50 216 LYS A C 1
ATOM 1657 O O . LYS A 1 216 ? -0.644 4.246 -12.393 1.00 90.50 216 LYS A O 1
ATOM 1662 N N . GLN A 1 217 ? 0.599 4.462 -10.533 1.00 81.69 217 GLN A N 1
ATOM 1663 C CA . GLN A 1 217 ? 0.253 5.874 -10.304 1.00 81.69 217 GLN A CA 1
ATOM 1664 C C . GLN A 1 217 ? 0.832 6.817 -11.364 1.00 81.69 217 GLN A C 1
ATOM 1666 O O . GLN A 1 217 ? 0.205 7.820 -11.696 1.00 81.69 217 GLN A O 1
ATOM 1671 N N . SER A 1 218 ? 1.985 6.473 -11.936 1.00 85.38 218 SER A N 1
ATOM 1672 C CA . SER A 1 218 ? 2.627 7.200 -13.042 1.00 85.38 218 SER A CA 1
ATOM 1673 C C . SER A 1 218 ? 1.916 7.056 -14.397 1.00 85.38 218 SER A C 1
ATOM 1675 O O . SER A 1 218 ? 2.268 7.746 -15.352 1.00 85.38 218 SER A O 1
ATOM 1677 N N . GLY A 1 219 ? 0.900 6.193 -14.506 1.00 89.75 219 GLY A N 1
ATOM 1678 C CA . GLY A 1 219 ? 0.218 5.917 -15.771 1.00 89.75 219 GLY A CA 1
ATOM 1679 C C . GLY A 1 219 ? 1.018 4.988 -16.689 1.00 89.75 219 GLY A C 1
ATOM 1680 O O . GLY A 1 219 ? 1.840 4.205 -16.230 1.00 89.75 219 GLY A O 1
ATOM 1681 N N . GLU A 1 220 ? 0.744 5.012 -17.993 1.00 94.62 220 GLU A N 1
ATOM 1682 C CA . GLU A 1 220 ? 1.3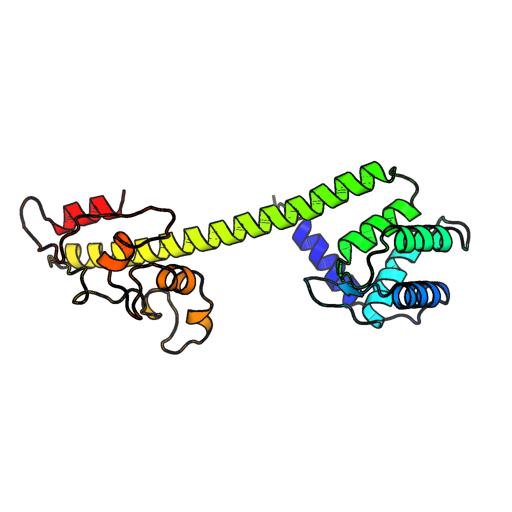44 4.101 -18.978 1.00 94.62 220 GLU A CA 1
ATOM 1683 C C . GLU A 1 220 ? 2.239 4.862 -19.965 1.00 94.62 220 GLU A C 1
ATOM 1685 O O . GLU A 1 220 ? 1.837 5.892 -20.509 1.00 94.62 220 GLU A O 1
ATOM 1690 N N . LEU A 1 221 ? 3.404 4.300 -20.296 1.00 93.62 221 LEU A N 1
ATOM 1691 C CA . LEU A 1 221 ? 4.238 4.739 -21.415 1.00 93.62 221 LEU A CA 1
ATOM 1692 C C . LEU A 1 221 ? 4.111 3.750 -22.578 1.00 93.62 221 LEU A C 1
ATOM 1694 O O . LEU A 1 221 ? 4.570 2.608 -22.512 1.00 93.62 221 LEU A O 1
ATOM 1698 N N . LYS A 1 222 ? 3.475 4.198 -23.665 1.00 91.88 222 LYS A N 1
ATOM 1699 C CA . LYS A 1 222 ? 3.234 3.403 -24.882 1.00 91.88 222 LYS A CA 1
ATOM 1700 C C . LYS A 1 222 ? 4.204 3.784 -25.997 1.00 91.88 222 LYS A C 1
ATOM 1702 O O . LYS A 1 222 ? 4.757 4.877 -26.009 1.00 91.88 222 LYS A O 1
ATOM 1707 N N . GLY A 1 223 ? 4.385 2.877 -26.959 1.00 92.06 223 GLY A N 1
ATOM 1708 C CA . GLY A 1 223 ? 5.255 3.111 -28.119 1.00 92.06 223 GLY A CA 1
ATOM 1709 C C . GLY A 1 223 ? 6.754 2.995 -27.824 1.00 92.06 223 GLY A C 1
ATOM 1710 O O . GLY A 1 223 ? 7.560 3.510 -28.591 1.00 92.06 223 GLY A O 1
ATOM 1711 N N . LEU A 1 224 ? 7.129 2.324 -26.730 1.00 94.31 224 LEU A N 1
ATOM 1712 C CA . LEU A 1 224 ? 8.526 2.050 -26.396 1.00 94.31 224 LEU A CA 1
ATOM 1713 C C . LEU A 1 224 ? 9.126 0.987 -27.331 1.00 94.31 224 LEU A C 1
ATOM 1715 O O . LEU A 1 224 ? 8.489 -0.034 -27.625 1.00 94.31 224 LEU A O 1
ATOM 1719 N N . SER A 1 225 ? 10.369 1.203 -27.754 1.00 95.31 225 SER A N 1
ATOM 1720 C CA . SER A 1 225 ? 11.164 0.211 -28.489 1.00 95.31 225 SER A CA 1
ATOM 1721 C C . SER A 1 225 ? 11.563 -0.955 -27.581 1.00 95.31 225 SER A C 1
ATOM 1723 O O . SER A 1 225 ? 11.590 -0.812 -26.364 1.00 95.31 225 SER A O 1
ATOM 1725 N N . ASP A 1 226 ? 11.886 -2.116 -28.152 1.00 97.06 226 ASP A N 1
ATOM 1726 C CA . ASP A 1 226 ? 12.384 -3.267 -27.372 1.00 97.06 226 ASP A CA 1
ATOM 1727 C C . ASP A 1 226 ? 13.831 -3.063 -26.888 1.00 97.06 226 ASP A C 1
ATOM 1729 O O . ASP A 1 226 ? 14.239 -3.579 -25.846 1.00 97.06 226 ASP A O 1
ATOM 1733 N N . GLU A 1 227 ? 14.601 -2.271 -27.636 1.00 96.25 227 GLU A N 1
ATOM 1734 C CA . GLU A 1 227 ? 15.998 -1.949 -27.374 1.00 96.25 227 GLU A CA 1
ATOM 1735 C C . GLU A 1 227 ? 16.284 -0.480 -27.699 1.00 96.25 227 GLU A C 1
ATOM 1737 O O . GLU A 1 227 ? 15.752 0.079 -28.662 1.00 96.25 227 GLU A O 1
ATOM 1742 N N . TYR A 1 228 ? 17.172 0.119 -26.909 1.00 96.19 228 TYR A N 1
ATOM 1743 C CA . TYR A 1 228 ? 17.771 1.424 -27.155 1.00 96.19 228 TYR A CA 1
ATOM 1744 C C . TYR A 1 228 ? 19.286 1.233 -27.313 1.00 96.19 228 TYR A C 1
ATOM 1746 O O . TYR A 1 228 ? 19.974 1.014 -26.312 1.00 96.19 228 TYR A O 1
ATOM 1754 N N . PRO A 1 229 ? 19.831 1.257 -28.543 1.00 95.12 229 PRO A N 1
ATOM 1755 C CA . PRO A 1 229 ? 21.259 1.069 -28.772 1.00 95.12 229 PRO A CA 1
ATOM 1756 C C . PRO A 1 229 ? 22.059 2.299 -28.333 1.00 95.12 229 PRO A C 1
ATOM 1758 O O . PRO A 1 229 ? 21.550 3.420 -28.325 1.00 95.12 229 PRO A O 1
ATOM 1761 N N . PHE A 1 230 ? 23.334 2.098 -27.991 1.00 94.31 230 PHE A N 1
ATOM 1762 C CA . PHE A 1 230 ? 24.238 3.213 -27.719 1.00 94.31 230 PHE A CA 1
ATOM 1763 C C . PHE A 1 230 ? 24.705 3.856 -29.022 1.00 94.31 230 PHE A C 1
ATOM 1765 O O . PHE A 1 230 ? 25.355 3.207 -29.845 1.00 94.31 230 PHE A O 1
ATOM 1772 N N . GLU A 1 231 ? 24.460 5.156 -29.158 1.00 93.19 231 GLU A N 1
ATOM 1773 C CA . GLU A 1 231 ? 24.975 5.964 -30.263 1.00 93.19 231 GLU A CA 1
ATOM 1774 C C . GLU A 1 231 ? 25.829 7.123 -29.741 1.00 93.19 231 GLU A C 1
ATOM 1776 O O . GLU A 1 231 ? 25.624 7.626 -28.636 1.00 93.19 231 GLU A O 1
ATOM 1781 N N . LYS A 1 232 ? 26.833 7.537 -30.528 1.00 86.31 232 LYS A N 1
ATOM 1782 C CA . LYS A 1 232 ? 27.747 8.631 -30.146 1.00 86.31 232 LYS A CA 1
ATOM 1783 C C . LYS A 1 232 ? 27.066 9.997 -30.194 1.00 86.31 232 LYS A C 1
ATOM 1785 O O . LYS A 1 232 ? 27.349 10.837 -29.347 1.00 86.31 232 LYS A O 1
ATOM 1790 N N . ASP A 1 233 ? 26.182 10.180 -31.166 1.00 87.75 233 ASP A N 1
ATOM 1791 C CA . ASP A 1 233 ? 25.419 11.398 -31.403 1.00 87.75 233 ASP A CA 1
ATOM 1792 C C . ASP A 1 233 ? 23.934 11.077 -31.208 1.00 87.75 233 ASP A C 1
ATOM 1794 O O . ASP A 1 233 ? 23.479 10.027 -31.647 1.00 87.75 233 ASP A O 1
ATOM 1798 N N . ASN A 1 234 ? 23.188 11.956 -30.529 1.00 88.50 234 ASN A N 1
ATOM 1799 C CA . ASN A 1 234 ? 21.764 11.754 -30.214 1.00 88.50 234 ASN A CA 1
ATOM 1800 C C . ASN A 1 234 ? 21.445 10.377 -29.584 1.00 88.50 234 ASN A C 1
ATOM 1802 O O . ASN A 1 234 ? 20.516 9.688 -30.001 1.00 88.50 234 ASN A O 1
ATOM 1806 N N . ASN A 1 235 ? 22.238 9.981 -28.582 1.00 92.38 235 ASN A N 1
ATOM 1807 C CA . ASN A 1 235 ? 22.200 8.651 -27.976 1.00 92.38 235 ASN A CA 1
ATOM 1808 C C . ASN A 1 235 ? 20.778 8.224 -27.534 1.00 92.38 235 ASN A C 1
ATOM 1810 O O . ASN A 1 235 ? 20.263 8.786 -26.557 1.00 92.38 235 ASN A O 1
ATOM 1814 N N . PRO A 1 236 ? 20.172 7.190 -28.156 1.00 94.19 236 PRO A N 1
ATOM 1815 C CA . PRO A 1 236 ? 18.853 6.678 -27.785 1.00 94.19 236 PRO A CA 1
ATOM 1816 C C . PRO A 1 236 ? 18.738 6.273 -26.313 1.00 94.19 236 PRO A C 1
ATOM 1818 O O . PRO A 1 236 ? 17.696 6.503 -25.705 1.00 94.19 236 PRO A O 1
ATOM 1821 N N . VAL A 1 237 ? 19.810 5.738 -25.714 1.00 92.88 237 VAL A N 1
ATOM 1822 C CA . VAL A 1 237 ? 19.839 5.403 -24.278 1.00 92.88 237 VAL A CA 1
ATOM 1823 C C . VAL A 1 237 ? 19.691 6.660 -23.418 1.00 92.88 237 VAL A C 1
ATOM 1825 O O . VAL A 1 237 ? 18.998 6.637 -22.407 1.00 92.88 237 VAL A O 1
ATOM 1828 N N . GLY A 1 238 ? 20.314 7.771 -23.825 1.00 91.06 238 GLY A N 1
ATOM 1829 C CA . GLY A 1 238 ? 20.210 9.053 -23.124 1.00 91.06 238 GLY A CA 1
ATOM 1830 C C . GLY A 1 238 ? 18.809 9.653 -23.231 1.00 91.06 238 GLY A C 1
ATOM 1831 O O . GLY A 1 238 ? 18.250 10.080 -22.227 1.00 91.06 238 GLY A O 1
ATOM 1832 N N . ASN A 1 239 ? 18.206 9.601 -24.420 1.00 92.94 239 ASN A N 1
ATOM 1833 C CA . ASN A 1 239 ? 16.829 10.057 -24.636 1.00 92.94 239 ASN A CA 1
ATOM 1834 C C . ASN A 1 239 ? 15.818 9.221 -23.832 1.00 92.94 239 ASN A C 1
ATOM 1836 O O . ASN A 1 239 ? 14.882 9.760 -23.237 1.00 92.94 239 ASN A O 1
ATOM 1840 N N . PHE A 1 240 ? 16.033 7.904 -23.766 1.00 93.81 240 PHE A N 1
ATOM 1841 C CA . PHE A 1 240 ? 15.240 7.020 -22.918 1.00 93.81 240 PHE A CA 1
ATOM 1842 C C . PHE A 1 240 ? 15.438 7.334 -21.429 1.00 93.81 240 PHE A C 1
ATOM 1844 O O . PHE A 1 240 ? 14.456 7.401 -20.699 1.00 93.81 240 PHE A O 1
ATOM 1851 N N . ALA A 1 241 ? 16.668 7.623 -20.987 1.00 90.94 241 ALA A N 1
ATOM 1852 C CA . ALA A 1 241 ? 16.947 8.049 -19.613 1.00 90.94 241 ALA A CA 1
ATOM 1853 C C . ALA A 1 241 ? 16.156 9.302 -19.216 1.00 90.94 241 ALA A C 1
ATOM 1855 O O . ALA A 1 241 ? 15.598 9.341 -18.126 1.00 90.94 241 ALA A O 1
ATOM 1856 N N . THR A 1 242 ? 16.082 10.304 -20.097 1.00 88.38 242 THR A N 1
ATOM 1857 C CA . THR A 1 242 ? 15.253 11.497 -19.871 1.00 88.38 242 THR A CA 1
ATOM 1858 C C . THR A 1 242 ? 13.775 11.131 -19.786 1.00 88.38 242 THR A C 1
ATOM 1860 O O . THR A 1 242 ? 13.110 11.542 -18.850 1.00 88.38 242 THR A O 1
ATOM 1863 N N . THR A 1 243 ? 13.288 10.276 -20.690 1.00 90.00 243 THR A N 1
ATOM 1864 C CA . THR A 1 243 ? 11.879 9.837 -20.699 1.00 90.00 243 THR A CA 1
ATOM 1865 C C . THR A 1 243 ? 11.477 9.092 -19.422 1.00 90.00 243 THR A C 1
ATOM 1867 O O . THR A 1 243 ? 10.340 9.207 -18.990 1.00 90.00 243 THR A O 1
ATOM 1870 N N . VAL A 1 244 ? 12.379 8.301 -18.833 1.00 87.06 244 VAL A N 1
ATOM 1871 C CA . VAL A 1 244 ? 12.123 7.589 -17.566 1.00 87.06 244 VAL A CA 1
ATOM 1872 C C . VAL A 1 244 ? 12.276 8.504 -16.344 1.00 87.06 244 VAL A C 1
ATOM 1874 O O . VAL A 1 244 ? 11.712 8.209 -15.293 1.00 87.06 244 VAL A O 1
ATOM 1877 N N . SER A 1 245 ? 13.053 9.582 -16.465 1.00 80.19 245 SER A N 1
ATOM 1878 C CA . SER A 1 245 ? 13.295 10.535 -15.380 1.00 80.19 245 SER A CA 1
ATOM 1879 C C . SER A 1 245 ? 12.171 11.557 -15.195 1.00 80.19 245 SER A C 1
ATOM 1881 O O . SER A 1 245 ? 12.075 12.111 -14.098 1.00 80.19 245 SER A O 1
ATOM 1883 N N . ASP A 1 246 ? 11.417 11.852 -16.253 1.00 78.75 246 ASP A N 1
ATOM 1884 C CA . ASP A 1 246 ? 10.276 12.778 -16.257 1.00 78.75 246 ASP A CA 1
ATOM 1885 C C . ASP A 1 246 ? 8.999 12.111 -15.714 1.00 78.75 246 ASP A C 1
ATOM 1887 O O . ASP A 1 246 ? 8.233 12.811 -15.008 1.00 78.75 246 ASP A O 1
#

Foldseek 3Di:
DDPPPVVVVVLVVLVCLLVDDQDPADPLLVVLLVLCVVLQEFEDEPNHTDDSSSSSSLVVVLVVLQPPDDPPPLSVLLSCLSVVPRDHNDYDYSVLSSLSSNCSSVVPDDPVVNVVVSCVVVVVVVVVVVVVLVVQLVVLLVLLLVLVLVVLVVCVVVLWKAFQPPVGDWSLDVVSVPDDVPDPCSCVHSNVVLQCPWPLDDPTAGNQSNQATDDDPVHHDPPDDRMQGRDPPPGSSVVVSVVSVD

Sequence (246 aa):
MEVRNLNAARELFLDELLAASAAPASAEQEELLALLRSERIVLAHAGQPLSEAQVLKALAWLLAANPSAPPGQGLEVLREVLQARRQPGAQWDLREFLVSAYFSLHGRLDEDVIGVYKDVLQTQDGKRKALLDELKALTAELKVYSVIQSQINAALSAKQGIRIDAGGIDLVDPTLYGYAVGDPRWKDSPEYALLSNLDTFSGKLSIKDFLSGSPKQSGELKGLSDEYPFEKDNNPVGNFATTVSD

InterPro domains:
  IPR005413 Low calcium response V antigen [PF04792] (74-246)
  IPR005413 Low calcium response V antigen [PR01592] (30-55)
  IPR005413 Low calcium response V antigen [PR01592] (87-105)
  IPR005413 Low calcium response V antigen [PR01592] (108-128)
  IPR005413 Low calcium response V antigen [PR01592] (131-153)
  IPR005413 Low calcium response V antigen [PR01592] (156-179)
  IPR005413 Low calcium response V antigen [PR01592] (206-226)
  IPR005413 Low calcium response V antigen [PR01592] (228-246)
  IPR036139 Virulence-associated V antigen superfamily [SSF103388] (26-246)

Mean predicted aligned error: 15.54 Å

Secondary structure (DSSP, 8-state):
-----HHHHHHHHHHHHHHSPPPPPPHHHHHHHHHHHHTT-EEEETTEEPPHHHHHHHHHHHHHT-TTSPTTHHHHHHHHHHHHT--TT-EEEHHHHHHHHHHHHTT-S-HHHHHHHHHHHHHHHHHHHHHHHHHHHHHHHHHHHHHHHHHHHHHHHHT--EE-STTS--TT-GGGGTPPTT-GGGTTSHHHHHHHTSTT-SSS--HHHHHH-SS-TT----S--SEE---SSS-HHHHHHHHHH-

Radius of gyration: 28.06 Å; Cα contacts (8 Å, |Δi|>4): 243; chains: 1; bounding box: 56×38×76 Å

Solvent-accessible surface area (backbone atoms only — not comparable to full-atom values): 14148 Å² total; per-residue (Å²): 132,83,78,72,53,67,62,61,58,47,53,49,47,54,54,48,54,56,67,48,84,83,70,86,79,49,72,69,41,53,52,53,51,51,49,34,57,75,58,44,54,42,47,19,54,98,88,39,74,57,52,70,71,38,50,44,42,56,46,49,52,56,55,64,73,51,81,81,57,61,92,66,56,54,57,54,51,45,48,50,57,59,57,75,65,72,52,82,69,46,77,38,51,45,65,63,48,52,53,54,49,50,42,61,66,64,76,75,61,59,73,69,56,54,49,52,52,49,50,50,51,55,50,47,54,51,52,49,50,51,52,50,54,52,48,45,48,51,51,26,52,52,48,52,52,49,50,53,50,51,51,50,50,50,24,60,74,68,68,37,47,47,50,28,30,89,86,32,63,57,73,73,42,48,62,81,76,76,38,60,89,86,46,74,64,49,73,76,29,54,47,43,52,50,56,66,59,20,74,55,45,75,91,53,30,20,55,47,38,58,44,45,21,45,76,54,95,93,49,64,53,78,91,74,67,55,59,29,56,57,44,97,69,88,27,44,44,58,56,48,48,53,66,75,70,108

Organism: Pseudomonas aeruginosa (NCBI:txid287)

=== Feature glossary ===
A reading guide for the features in this record.

Start from the sequence.

  · Sequence gives the chain of amino acids in standard one-letter code (A=alanine, C=cysteine, …, Y=tyrosine), read N→C. It is the only feature that is directly encoded by the gene; all structural features are derived from the folded form of this sequence.

Fold it, and you get atomic coordinates and the backbone conformation that goes with them.

  · Structure coordinates are given as an mmCIF _atom_site loop: one row per atom with element, residue name, chain id, sequence number, and x/y/z position in Å. Only the four main-chain atoms per residue are included here; side chains are omitted to keep the record compact.

  · Backbone dihedral angles. Every residue except chain termini has a φ (preceding-C → N → Cα → C) and a ψ (N → Cα → C → next-N). They are reported in degrees following the IUPAC sign convention. Secondary structure is essentially a statement about which (φ, ψ) basin each residue occupies.

  · Eight-state secondary structure (DSSP): H is the canonical α-helix, G the tighter 3₁₀-helix, I the wider π-helix; E/B are β-structure, T and S are turns and bends, and '-' is everything else. DSSP derives these from the pattern of main-chain N–H···O=C hydrogen bonds, not from the sequence.

  · SS3 is a coarse helix/strand/coil call (letters a/b/c) made by the P-SEA algorithm from inter-Cα distances and dihedrals. It is less detailed than DSSP but needs only Cα positions.

Summarize the fold with a handful of shape descriptors and a per-residue structural alphabet.

  · Radius of gyration (Rg) is the root-mean-square distance of Cα atoms from their centroid — a single number for overall size and compactness. A globular domain of N residues has Rg ≈ 2.2·N^0.38 Å; an extended or disordered chain has a much larger Rg. The Cα contact count is the number of residue pairs whose Cα atoms are within 8 Å and are more than four positions apart in sequence — a standard proxy for tertiary packing density. The bounding box is the smallest axis-aligned box enclosing all Cα atoms.

  · 3Di is Foldseek's structural alphabet. Each residue is assigned one of twenty discrete states based on how its Cα sits relative to its spatial (not sequential) neighbors. Aligning 3Di strings finds structural homologs roughly as well as full 3D superposition, but orders of magnitude faster.

  · Solvent-accessible surface area (SASA) is the area in Å² traced out by the centre of a 1.4 Å probe sphere (a water molecule) rolled over the protein's van der Waals surface (Shrake–Rupley / Lee–Richards construction). Buried residues have near-zero SASA; fully exposed residues can exceed 200 Å². The total SASA scales roughly with the number of surface residues.

Ask how reliable the model is.

  · For AlphaFold models, the B-factor field carries pLDDT — the model's own estimate of local accuracy on a 0–100 scale. Regions with pLDDT<50 should be treated as essentially unmodeled; they often correspond to intrinsically disordered segments.

  · For experimental (PDB) structures, the B-factor (temperature factor) quantifies the positional spread of each atom in the crystal — a combination of thermal vibration and static disorder — in units of Å². High B-factors mark flexible loops or poorly resolved regions; low B-factors mark the rigid, well-ordered core.

  · Predicted Aligned Error (PAE) is an AlphaFold confidence matrix: entry (i, j) is the expected error in the position of residue j, in ångströms, when the prediction is superimposed on the true structure at residue i. Low PAE within a block of residues means that block is internally rigid and well-predicted; high PAE between two blocks means their relative placement is uncertain even if each block individually is confident.

Place it in context: what it resembles, what it is annotated as, and how it looks.

  · Structural nearest neighbors (via Foldseek easy-search vs the PDB). Reported per hit: target PDB id, E-value, and alignment TM-score. A TM-score above ~0.5 is the conventional threshold for 'same fold'.

  · Functional annotations link the protein to curated databases. InterPro entries identify conserved domains and families by matching the sequence against member-database signatures (Pfam, PROSITE, CDD, …). Gene Ontology (GO) terms describe molecular function, biological process, and cellular component in a controlled vocabulary. CATH places the structure in a hierarchical fold classification (Class/Architecture/Topology/Homologous-superfamily). The organism is the source species.

  · The contact map is a binary N×N matrix image: pixel (i, j) is dark where Cα_i and Cα_j are within 8 Å and |i−j|>4. Because the |i−j|>4 filter removes local helical contacts, off-diagonal stripes parallel to the main diagonal indicate parallel β-sheets; stripes perpendicular to it indicate antiparallel β-sheets. The Ramachandran plot scatters every residue's (φ, ψ) pair against the sterically allowed regions. The PAE heatmap renders the predicted-aligned-error matrix.

  · Six rendered views show the 3D structure from the faces of a cube — i.e. along ±x, ±y, ±z. Rendering representation is drawn randomly per protein from cartoon (secondary-structure ribbons), sticks (backbone bonds), or molecular surface; coloring is either N→C rainbow (blue at the N-terminus through red at the C-terminus) or one color per chain.